Protein AF-0000000087533173 (afdb_homodimer)

Organism: NCBI:txid342944

Secondary structure (DSSP, 8-state):
-HHHHHHHHHHHHHHHHHHHHHHHHHHHHH-HHHHHHHHHHHHHHHHHHHHHHH--S-GGGGGGS-HHHHTTHHHHHHHHHHHHHHHHHH-HHHHHHHHHHHHHHHHHHHHHHTGGG-------HHHHHHHHHHHHHHHHHHHHHHHHHHHHT-/-HHHHHHHHHHHHHHHHHHHHHHHHHHHHH-HHHHHHHHHHHHHHHHHHHHHHH--S-GGGGGGS-HHHHTTHHHHHHHHHHHHHHHHHH-HHHHHHHHHHHHHHHHHHHHHHTGGGPPP----HHHHHHHHHHHHHHHHHHHHHHHHHHHHT-

Sequence (308 aa):
MLTAAIFIPLMAGIGLSLQSAVNGTLGSKIGTIESAFLTFFTGAVILTIVIPFFGGGTILDVFQVPVWQLICAVFGFLYLSLMVFSVPRIGVTVAVVNVIVGQLAASMAVDHFGWFHTPVEPFDLQRFFGVLLLLGALYFLFKKDKKQTAAEAVMLTAAIFIPLMAGIGLSLQSAVNGTLGSKIGTIESAFLTFFTGAVILTIVIPFFGGGTILDVFQVPVWQLICAVFGFLYLSLMVFSVPRIGVTVAVVNVIVGQLAASMAVDHFGWFHTPVEPFDLQRFFGVLLLLGALYFLFKKDKKQTAAEAV

Radius of gyration: 18.58 Å; Cα contacts (8 Å, |Δi|>4): 544; chains: 2; bounding box: 45×49×41 Å

pLDDT: mean 82.2, std 13.82, range [42.88, 96.19]

Structure (mmCIF, N/CA/C/O backbone):
data_AF-0000000087533173-model_v1
#
loop_
_entity.id
_entity.type
_entity.pdbx_description
1 polymer 'Transporter family-2 protein'
#
loop_
_atom_site.group_PDB
_atom_site.id
_atom_site.type_symbol
_atom_site.label_atom_id
_atom_site.label_alt_id
_atom_site.label_comp_id
_atom_site.label_asym_id
_atom_site.label_entity_id
_atom_site.label_seq_id
_atom_site.pdbx_PDB_ins_code
_atom_site.Cartn_x
_atom_site.Cartn_y
_atom_site.Cartn_z
_atom_site.occupancy
_atom_site.B_iso_or_equiv
_atom_site.auth_seq_id
_atom_site.auth_comp_id
_atom_site.auth_asym_id
_atom_site.auth_atom_id
_atom_site.pdbx_PDB_model_num
ATOM 1 N N . MET A 1 1 ? 6.484 13.961 19.016 1 55.97 1 MET A N 1
ATOM 2 C CA . MET A 1 1 ? 5.434 13.797 18.016 1 55.97 1 MET A CA 1
ATOM 3 C C . MET A 1 1 ? 6.023 13.562 16.641 1 55.97 1 MET A C 1
ATOM 5 O O . MET A 1 1 ? 5.609 12.641 15.93 1 55.97 1 MET A O 1
ATOM 9 N N . LEU A 1 2 ? 7.168 14.227 16.375 1 62.94 2 LEU A N 1
ATOM 10 C CA . LEU A 1 2 ? 7.82 14.117 15.078 1 62.94 2 LEU A CA 1
ATOM 11 C C . LEU A 1 2 ? 8.57 12.797 14.945 1 62.94 2 LEU A C 1
ATOM 13 O O . LEU A 1 2 ? 8.531 12.156 13.891 1 62.94 2 LEU A O 1
ATOM 17 N N . THR A 1 3 ? 9.07 12.398 16.141 1 67.94 3 THR A N 1
ATOM 18 C CA . THR A 1 3 ? 9.812 11.141 16.109 1 67.94 3 THR A CA 1
ATOM 19 C C . THR A 1 3 ? 8.891 9.977 15.758 1 67.94 3 THR A C 1
ATOM 21 O O . THR A 1 3 ? 9.25 9.109 14.961 1 67.94 3 THR A O 1
ATOM 24 N N . ALA A 1 4 ? 7.766 10 16.266 1 76.19 4 ALA A N 1
ATOM 25 C CA . ALA A 1 4 ? 6.801 8.938 15.984 1 76.19 4 ALA A CA 1
ATOM 26 C C . ALA A 1 4 ? 6.383 8.953 14.516 1 76.19 4 ALA A C 1
ATOM 28 O O . ALA A 1 4 ? 6.266 7.902 13.883 1 76.19 4 ALA A O 1
ATOM 29 N N . ALA A 1 5 ? 6.312 10.156 14.016 1 78.31 5 ALA A N 1
ATOM 30 C CA . ALA A 1 5 ? 5.891 10.305 12.625 1 78.31 5 ALA A CA 1
ATOM 31 C C . ALA A 1 5 ? 6.926 9.711 11.672 1 78.31 5 ALA A C 1
ATOM 33 O O . ALA A 1 5 ? 6.582 9.25 10.586 1 78.31 5 ALA A O 1
ATOM 34 N N . ILE A 1 6 ? 8.117 9.586 12.211 1 72.81 6 ILE A N 1
ATOM 35 C CA . ILE A 1 6 ? 9.211 9.102 11.367 1 72.81 6 ILE A CA 1
ATOM 36 C C . ILE A 1 6 ? 9.273 7.582 11.43 1 72.81 6 ILE A C 1
ATOM 38 O O . ILE A 1 6 ? 9.492 6.926 10.406 1 72.81 6 ILE A O 1
ATOM 42 N N . PHE A 1 7 ? 8.914 7.02 12.523 1 81.5 7 PHE A N 1
ATOM 43 C CA . PHE A 1 7 ? 9.156 5.59 12.672 1 81.5 7 PHE A CA 1
ATOM 44 C C . PHE A 1 7 ? 7.883 4.797 12.422 1 81.5 7 PHE A C 1
ATOM 46 O O . PHE A 1 7 ? 7.938 3.611 12.086 1 81.5 7 PHE A O 1
ATOM 53 N N . ILE A 1 8 ? 6.844 5.461 12.453 1 89.12 8 ILE A N 1
ATOM 54 C CA . ILE A 1 8 ? 5.551 4.801 12.336 1 89.12 8 ILE A CA 1
ATOM 55 C C . ILE A 1 8 ? 5.398 4.215 10.93 1 89.12 8 ILE A C 1
ATOM 57 O O . ILE A 1 8 ? 4.934 3.082 10.773 1 89.12 8 ILE A O 1
ATOM 61 N N . PRO A 1 9 ? 5.926 4.938 9.914 1 90.69 9 PRO A N 1
ATOM 62 C CA . PRO A 1 9 ? 5.75 4.398 8.562 1 90.69 9 PRO A CA 1
ATOM 63 C C . PRO A 1 9 ? 6.551 3.121 8.328 1 90.69 9 PRO A C 1
ATOM 65 O O . PRO A 1 9 ? 6.219 2.334 7.434 1 90.69 9 PRO A O 1
ATOM 68 N N . LEU A 1 10 ? 7.543 2.889 9.18 1 88.25 10 LEU A N 1
ATOM 69 C CA . LEU A 1 10 ? 8.266 1.623 9.102 1 88.25 10 LEU A CA 1
ATOM 70 C C . LEU A 1 10 ? 7.328 0.447 9.352 1 88.25 10 LEU A C 1
ATOM 72 O O . LEU A 1 10 ? 7.375 -0.556 8.641 1 88.25 10 LEU A O 1
ATOM 76 N N . MET A 1 11 ? 6.508 0.614 10.297 1 93.44 11 MET A N 1
ATOM 77 C CA . MET A 1 11 ? 5.527 -0.417 10.625 1 93.44 11 MET A CA 1
ATOM 78 C C . MET A 1 11 ? 4.488 -0.556 9.523 1 93.44 11 MET A C 1
ATOM 80 O O . MET A 1 11 ? 4.035 -1.663 9.227 1 93.44 11 MET A O 1
ATOM 84 N N . ALA A 1 12 ? 4.176 0.565 8.945 1 94.56 12 ALA A N 1
ATOM 85 C CA . ALA A 1 12 ? 3.248 0.542 7.816 1 94.56 12 ALA A CA 1
ATOM 86 C C . ALA A 1 12 ? 3.807 -0.285 6.664 1 94.56 12 ALA A C 1
ATOM 88 O O . ALA A 1 12 ? 3.078 -1.059 6.035 1 94.56 12 ALA A O 1
ATOM 89 N N . GLY A 1 13 ? 5.074 -0.123 6.422 1 94 13 GLY A N 1
ATOM 90 C CA . GLY A 1 13 ? 5.73 -0.879 5.371 1 94 13 GLY A CA 1
ATOM 91 C C . GLY A 1 13 ? 5.738 -2.375 5.625 1 94 13 GLY A C 1
ATOM 92 O O . GLY A 1 13 ? 5.496 -3.166 4.711 1 94 13 GLY A O 1
ATOM 93 N N . ILE A 1 14 ? 5.992 -2.711 6.836 1 93.88 14 ILE A N 1
ATOM 94 C CA . ILE A 1 14 ? 5.953 -4.117 7.215 1 93.88 14 ILE A CA 1
ATOM 95 C C . ILE A 1 14 ? 4.562 -4.688 6.945 1 93.88 14 ILE A C 1
ATOM 97 O O . ILE A 1 14 ? 4.43 -5.73 6.305 1 93.88 14 ILE A O 1
ATOM 101 N N . GLY A 1 15 ? 3.592 -4.008 7.434 1 95.19 15 GLY A N 1
ATOM 102 C CA . GLY A 1 15 ? 2.223 -4.445 7.211 1 95.19 15 GLY A CA 1
ATOM 103 C C . GLY A 1 15 ? 1.865 -4.559 5.742 1 95.19 15 GLY A C 1
ATOM 104 O O . GLY A 1 15 ? 1.211 -5.52 5.332 1 95.19 15 GLY A O 1
ATOM 105 N N . LEU A 1 16 ? 2.295 -3.588 4.965 1 94.38 16 LEU A N 1
ATOM 106 C CA . LEU A 1 16 ? 1.999 -3.561 3.535 1 94.38 16 LEU A CA 1
ATOM 107 C C . LEU A 1 16 ? 2.609 -4.77 2.832 1 94.38 16 LEU A C 1
ATOM 109 O O . LEU A 1 16 ? 1.966 -5.383 1.979 1 94.38 16 LEU A O 1
ATOM 113 N N . SER A 1 17 ? 3.777 -5.066 3.143 1 93.69 17 SER A N 1
ATOM 114 C CA . SER A 1 17 ? 4.457 -6.211 2.543 1 93.69 17 SER A CA 1
ATOM 115 C C . SER A 1 17 ? 3.777 -7.52 2.922 1 93.69 17 SER A C 1
ATOM 117 O O . SER A 1 17 ? 3.576 -8.391 2.072 1 93.69 17 SER A O 1
ATOM 119 N N . LEU A 1 18 ? 3.449 -7.676 4.184 1 94.31 18 LEU A N 1
ATOM 120 C CA . LEU A 1 18 ? 2.754 -8.875 4.645 1 94.31 18 LEU A CA 1
ATOM 121 C C . LEU A 1 18 ? 1.393 -9 3.969 1 94.31 18 LEU A C 1
ATOM 123 O O . LEU A 1 18 ? 1.014 -10.094 3.529 1 94.31 18 LEU A O 1
ATOM 127 N N . GLN A 1 19 ? 0.708 -7.918 3.887 1 93.81 19 GLN A N 1
ATOM 128 C CA . GLN A 1 19 ? -0.586 -7.922 3.215 1 93.81 19 GLN A CA 1
ATOM 129 C C . GLN A 1 19 ? -0.441 -8.305 1.744 1 93.81 19 GLN A C 1
ATOM 131 O O . GLN A 1 19 ? -1.271 -9.039 1.205 1 93.81 19 GLN A O 1
ATOM 136 N N . SER A 1 20 ? 0.576 -7.805 1.088 1 92.38 20 SER A N 1
ATOM 137 C CA . SER A 1 20 ? 0.789 -8.094 -0.327 1 92.38 20 SER A CA 1
ATOM 138 C C . SER A 1 20 ? 1.077 -9.57 -0.554 1 92.38 20 SER A C 1
ATOM 140 O O . SER A 1 20 ? 0.606 -10.156 -1.53 1 92.38 20 SER A O 1
ATOM 142 N N . ALA A 1 21 ? 1.849 -10.102 0.341 1 92.75 21 ALA A N 1
ATOM 143 C CA . ALA A 1 21 ? 2.148 -11.531 0.251 1 92.75 21 ALA A CA 1
ATOM 144 C C . ALA A 1 21 ? 0.887 -12.367 0.436 1 92.75 21 ALA A C 1
ATOM 146 O O . ALA A 1 21 ? 0.622 -13.281 -0.348 1 92.75 21 ALA A O 1
ATOM 147 N N . VAL A 1 22 ? 0.114 -12.047 1.426 1 93.5 22 VAL A N 1
ATOM 148 C CA . VAL A 1 22 ? -1.102 -12.789 1.74 1 93.5 22 VAL A CA 1
ATOM 149 C C . VAL A 1 22 ? -2.107 -12.641 0.602 1 93.5 22 VAL A C 1
ATOM 151 O O . VAL A 1 22 ? -2.674 -13.633 0.132 1 93.5 22 VAL A O 1
ATOM 154 N N . ASN A 1 23 ? -2.289 -11.43 0.096 1 92.38 23 ASN A N 1
ATOM 155 C CA . ASN A 1 23 ? -3.227 -11.195 -0.997 1 92.38 23 ASN A CA 1
ATOM 156 C C . ASN A 1 23 ? -2.777 -11.883 -2.281 1 92.38 23 ASN A C 1
ATOM 158 O O . ASN A 1 23 ? -3.607 -12.328 -3.076 1 92.38 23 ASN A O 1
ATOM 162 N N . GLY A 1 24 ? -1.479 -11.906 -2.422 1 88.94 24 GLY A N 1
ATOM 163 C CA . GLY A 1 24 ? -0.968 -12.617 -3.582 1 88.94 24 GLY A CA 1
ATOM 164 C C . GLY A 1 24 ? -1.374 -14.078 -3.609 1 88.94 24 GLY A C 1
ATOM 165 O O . GLY A 1 24 ? -1.809 -14.594 -4.645 1 88.94 24 GLY A O 1
ATOM 166 N N . THR A 1 25 ? -1.278 -14.672 -2.492 1 87.5 25 THR A N 1
ATOM 167 C CA . THR A 1 25 ? -1.627 -16.078 -2.404 1 87.5 25 THR A CA 1
ATOM 168 C C . THR A 1 25 ? -3.143 -16.266 -2.402 1 87.5 25 THR A C 1
ATOM 170 O O . THR A 1 25 ? -3.66 -17.203 -3.008 1 87.5 25 THR A O 1
ATOM 173 N N . LEU A 1 26 ? -3.854 -15.43 -1.742 1 89.31 26 LEU A N 1
ATOM 174 C CA . LEU A 1 26 ? -5.312 -15.477 -1.73 1 89.31 26 LEU A CA 1
ATOM 175 C C . LEU A 1 26 ? -5.871 -15.328 -3.141 1 89.31 26 LEU A C 1
ATOM 177 O O . LEU A 1 26 ? -6.777 -16.062 -3.537 1 89.31 26 LEU A O 1
ATOM 181 N N . GLY A 1 27 ? -5.324 -14.359 -3.889 1 91.81 27 GLY A N 1
ATOM 182 C CA . GLY A 1 27 ? -5.773 -14.094 -5.246 1 91.81 27 GLY A CA 1
ATOM 183 C C . GLY A 1 27 ? -5.562 -15.273 -6.184 1 91.81 27 GLY A C 1
ATOM 184 O O . GLY A 1 27 ? -6.344 -15.484 -7.109 1 91.81 27 GLY A O 1
ATOM 185 N N . SER A 1 28 ? -4.504 -16.031 -5.918 1 87 28 SER A N 1
ATOM 186 C CA . SER A 1 28 ? -4.23 -17.188 -6.754 1 87 28 SER A CA 1
ATOM 187 C C . SER A 1 28 ? -5.27 -18.281 -6.535 1 87 28 SER A C 1
ATOM 189 O O . SER A 1 28 ? -5.469 -19.141 -7.398 1 87 28 SER A O 1
ATOM 191 N N . LYS A 1 29 ? -5.973 -18.203 -5.441 1 87.38 29 LYS A N 1
ATOM 192 C CA . LYS A 1 29 ? -6.945 -19.234 -5.105 1 87.38 29 LYS A CA 1
ATOM 193 C C . LYS A 1 29 ? -8.359 -18.812 -5.508 1 87.38 29 LYS A C 1
ATOM 195 O O . LYS A 1 29 ? -9.133 -19.625 -6.016 1 87.38 29 LYS A O 1
ATOM 200 N N . ILE A 1 30 ? -8.656 -17.547 -5.332 1 91.38 30 ILE A N 1
ATOM 201 C CA . ILE A 1 30 ? -10.062 -17.203 -5.465 1 91.38 30 ILE A CA 1
ATOM 202 C C . ILE A 1 30 ? -10.25 -16.219 -6.617 1 91.38 30 ILE A C 1
ATOM 204 O O . ILE A 1 30 ? -11.383 -15.906 -6.996 1 91.38 30 ILE A O 1
ATOM 208 N N . GLY A 1 31 ? -9.203 -15.719 -7.078 1 91.62 31 GLY A N 1
ATOM 209 C CA . GLY A 1 31 ? -9.258 -14.719 -8.125 1 91.62 31 GLY A CA 1
ATOM 210 C C . GLY A 1 31 ? -8.664 -13.383 -7.707 1 91.62 31 GLY A C 1
ATOM 211 O O . GLY A 1 31 ? -8.719 -13.016 -6.535 1 91.62 31 GLY A O 1
ATOM 212 N N . THR A 1 32 ? -8.164 -12.68 -8.711 1 91.56 32 THR A N 1
ATOM 213 C CA . THR A 1 32 ? -7.445 -11.43 -8.484 1 91.56 32 THR A CA 1
ATOM 214 C C . THR A 1 32 ? -8.398 -10.336 -8.016 1 91.56 32 THR A C 1
ATOM 216 O O . THR A 1 32 ? -8.211 -9.758 -6.938 1 91.56 32 THR A O 1
ATOM 219 N N . ILE A 1 33 ? -9.469 -10.094 -8.766 1 92.56 33 ILE A N 1
ATOM 220 C CA . ILE A 1 33 ? -10.398 -9.008 -8.461 1 92.56 33 ILE A CA 1
ATOM 221 C C . ILE A 1 33 ? -11.227 -9.375 -7.234 1 92.56 33 ILE A C 1
ATOM 223 O O . ILE A 1 33 ? -11.5 -8.523 -6.383 1 92.56 33 ILE A O 1
ATOM 227 N N . GLU A 1 34 ? -11.523 -10.641 -7.125 1 94 34 GLU A N 1
ATOM 228 C CA . GLU A 1 34 ? -12.297 -11.141 -5.992 1 94 34 GLU A CA 1
ATOM 229 C C . GLU A 1 34 ? -11.523 -10.992 -4.688 1 94 34 GLU A C 1
ATOM 231 O O . GLU A 1 34 ? -12.094 -10.609 -3.66 1 94 34 GLU A O 1
ATOM 236 N N . SER A 1 35 ? -10.258 -11.32 -4.777 1 93.06 35 SER A N 1
ATOM 237 C CA . SER A 1 35 ? -9.43 -11.172 -3.586 1 93.06 35 SER A CA 1
ATOM 238 C C . SER A 1 35 ? -9.32 -9.711 -3.164 1 93.06 35 SER A C 1
ATOM 240 O O . SER A 1 35 ? -9.375 -9.398 -1.972 1 93.06 35 SER A O 1
ATOM 242 N N . ALA A 1 36 ? -9.148 -8.82 -4.125 1 93.88 36 ALA A N 1
ATOM 243 C CA . ALA A 1 36 ? -9.125 -7.391 -3.832 1 93.88 36 ALA A CA 1
ATOM 244 C C . ALA A 1 36 ? -10.422 -6.941 -3.176 1 93.88 36 ALA A C 1
ATOM 246 O O . ALA A 1 36 ? -10.406 -6.211 -2.182 1 93.88 36 ALA A O 1
ATOM 247 N N . PHE A 1 37 ? -11.539 -7.418 -3.721 1 94.62 37 PHE A N 1
ATOM 248 C CA . PHE A 1 37 ? -12.844 -7.078 -3.166 1 94.62 37 PHE A CA 1
ATOM 249 C C . PHE A 1 37 ? -12.953 -7.527 -1.714 1 94.62 37 PHE A C 1
ATOM 251 O O . PHE A 1 37 ? -13.383 -6.758 -0.85 1 94.62 37 PHE A O 1
ATOM 258 N N . LEU A 1 38 ? -12.586 -8.727 -1.457 1 93.88 38 LEU A N 1
ATOM 259 C CA . LEU A 1 38 ? -12.711 -9.258 -0.105 1 93.88 38 LEU A CA 1
ATOM 260 C C . LEU A 1 38 ? -11.82 -8.484 0.863 1 93.88 38 LEU A C 1
ATOM 262 O O . LEU A 1 38 ? -12.203 -8.242 2.008 1 93.88 38 LEU A O 1
ATOM 266 N N . THR A 1 39 ? -10.672 -8.117 0.41 1 94.44 39 THR A N 1
ATOM 267 C CA . THR A 1 39 ? -9.766 -7.328 1.24 1 94.44 39 THR A CA 1
ATOM 268 C C . THR A 1 39 ? -10.391 -5.984 1.598 1 94.44 39 THR A C 1
ATOM 270 O O . THR A 1 39 ? -10.438 -5.605 2.77 1 94.44 39 THR A O 1
ATOM 273 N N . PHE A 1 40 ? -10.938 -5.277 0.607 1 96.19 40 PHE A N 1
ATOM 274 C CA . PHE A 1 40 ? -11.578 -3.99 0.856 1 96.19 40 PHE A CA 1
ATOM 275 C C . PHE A 1 40 ? -12.836 -4.164 1.704 1 96.19 40 PHE A C 1
ATOM 277 O O . PHE A 1 40 ? -13.086 -3.377 2.621 1 96.19 40 PHE A O 1
ATOM 284 N N . PHE A 1 41 ? -13.531 -5.184 1.433 1 95.81 41 PHE A N 1
ATOM 285 C CA . PHE A 1 41 ? -14.773 -5.43 2.146 1 95.81 41 PHE A CA 1
ATOM 286 C C . PHE A 1 41 ? -14.508 -5.758 3.609 1 95.81 41 PHE A C 1
ATOM 288 O O . PHE A 1 41 ? -15.109 -5.168 4.508 1 95.81 41 PHE A O 1
ATOM 295 N N . THR A 1 42 ? -13.664 -6.719 3.846 1 95.06 42 THR A N 1
ATOM 296 C CA . THR A 1 42 ? -13.359 -7.109 5.215 1 95.06 42 THR A CA 1
ATOM 297 C C . THR A 1 42 ? -12.711 -5.953 5.977 1 95.06 42 THR A C 1
ATOM 299 O O . THR A 1 42 ? -12.984 -5.754 7.164 1 95.06 42 THR A O 1
ATOM 302 N N . GLY A 1 43 ? -11.867 -5.188 5.238 1 95.38 43 GLY A N 1
ATOM 303 C CA . GLY A 1 43 ? -11.32 -3.988 5.855 1 95.38 43 GLY A CA 1
ATOM 304 C C . GLY A 1 43 ? -12.391 -3.008 6.301 1 95.38 43 GLY A C 1
ATOM 305 O O . GLY A 1 43 ? -12.336 -2.488 7.418 1 95.38 43 GLY A O 1
ATOM 306 N N . ALA A 1 44 ? -13.336 -2.805 5.492 1 96.12 44 ALA A N 1
ATOM 307 C CA . ALA A 1 44 ? -14.438 -1.904 5.824 1 96.12 44 ALA A CA 1
ATOM 308 C C . ALA A 1 44 ? -15.234 -2.428 7.016 1 96.12 44 ALA A C 1
ATOM 310 O O . ALA A 1 44 ? -15.609 -1.659 7.902 1 96.12 44 ALA A O 1
ATOM 311 N N . VAL A 1 45 ? -15.453 -3.656 7.027 1 95.81 45 VAL A N 1
ATOM 312 C CA . VAL A 1 45 ? -16.203 -4.27 8.117 1 95.81 45 VAL A CA 1
ATOM 313 C C . VAL A 1 45 ? -15.445 -4.113 9.43 1 95.81 45 VAL A C 1
ATOM 315 O O . VAL A 1 45 ? -16.016 -3.709 10.438 1 95.81 45 VAL A O 1
ATOM 318 N N . ILE A 1 46 ? -14.18 -4.438 9.438 1 94.56 46 ILE A N 1
ATOM 319 C CA . ILE A 1 46 ? -13.359 -4.328 10.633 1 94.56 46 ILE A CA 1
ATOM 320 C C . ILE A 1 46 ? -13.359 -2.883 11.133 1 94.56 46 ILE A C 1
ATOM 322 O O . ILE A 1 46 ? -13.516 -2.631 12.328 1 94.56 46 ILE A O 1
ATOM 326 N N . LEU A 1 47 ? -13.305 -1.99 10.195 1 95.38 47 LEU A N 1
ATOM 327 C CA . LEU A 1 47 ? -13.211 -0.584 10.57 1 95.38 47 LEU A CA 1
ATOM 328 C C . LEU A 1 47 ? -14.547 -0.07 11.094 1 95.38 47 LEU A C 1
ATOM 330 O O . LEU A 1 47 ? -14.586 0.863 11.898 1 95.38 47 LEU A O 1
ATOM 334 N N . THR A 1 48 ? -15.641 -0.615 10.562 1 94.69 48 THR A N 1
ATOM 335 C CA . THR A 1 48 ? -16.953 -0.272 11.117 1 94.69 48 THR A CA 1
ATOM 336 C C . THR A 1 48 ? -17 -0.559 12.617 1 94.69 48 THR A C 1
ATOM 338 O O . THR A 1 48 ? -17.609 0.186 13.375 1 94.69 48 THR A O 1
ATOM 341 N N . ILE A 1 49 ? -16.312 -1.593 12.977 1 94.31 49 ILE A N 1
ATOM 342 C CA . ILE A 1 49 ? -16.266 -1.988 14.375 1 94.31 49 ILE A CA 1
ATOM 343 C C . ILE A 1 49 ? -15.266 -1.121 15.125 1 94.31 49 ILE A C 1
ATOM 345 O O . ILE A 1 49 ? -15.469 -0.785 16.297 1 94.31 49 ILE A O 1
ATOM 349 N N . VAL A 1 50 ? -14.211 -0.685 14.539 1 93.25 50 VAL A N 1
ATOM 350 C CA . VAL A 1 50 ? -13.102 0.036 15.164 1 93.25 50 VAL A CA 1
ATOM 351 C C . VAL A 1 50 ? -13.484 1.502 15.359 1 93.25 50 VAL A C 1
ATOM 353 O O . VAL A 1 50 ? -13.102 2.123 16.359 1 93.25 50 VAL A O 1
ATOM 356 N N . ILE A 1 51 ? -14.32 2.088 14.5 1 92.62 51 ILE A N 1
ATOM 357 C CA . ILE A 1 51 ? -14.602 3.518 14.43 1 92.62 51 ILE A CA 1
ATOM 358 C C . ILE A 1 51 ? -15.25 3.977 15.734 1 92.62 51 ILE A C 1
ATOM 360 O O . ILE A 1 51 ? -14.82 4.965 16.328 1 92.62 51 ILE A O 1
ATOM 364 N N . PRO A 1 52 ? -16.328 3.283 16.25 1 92.12 52 PRO A N 1
ATOM 365 C CA . PRO A 1 52 ? -16.984 3.746 17.484 1 92.12 52 PRO A CA 1
ATOM 366 C C . PRO A 1 52 ? -16.016 3.77 18.672 1 92.12 52 PRO A C 1
ATOM 368 O O . PRO A 1 52 ? -16.234 4.531 19.625 1 92.12 52 PRO A O 1
ATOM 371 N N . PHE A 1 53 ? -14.953 3.004 18.688 1 93 53 PHE A N 1
ATOM 372 C CA . PHE A 1 53 ? -14.055 2.896 19.828 1 93 53 PHE A CA 1
ATOM 373 C C . PHE A 1 53 ? -12.844 3.805 19.656 1 93 53 PHE A C 1
ATOM 375 O O . PHE A 1 53 ? -12.297 4.32 20.641 1 93 53 PHE A O 1
ATOM 382 N N . PHE A 1 54 ? -12.367 4.012 18.438 1 89.81 54 PHE A N 1
ATOM 383 C CA . PHE A 1 54 ? -11.078 4.668 18.266 1 89.81 54 PHE A CA 1
ATOM 384 C C . PHE A 1 54 ? -11.195 5.824 17.281 1 89.81 54 PHE A C 1
ATOM 386 O O . PHE A 1 54 ? -10.211 6.523 17.016 1 89.81 54 PHE A O 1
ATOM 393 N N . GLY A 1 55 ? -12.352 5.945 16.75 1 88.81 55 GLY A N 1
ATOM 394 C CA . GLY A 1 55 ? -12.523 7.031 15.805 1 88.81 55 GLY A CA 1
ATOM 395 C C . GLY A 1 55 ? -12.484 8.398 16.453 1 88.81 55 GLY A C 1
ATOM 396 O O . GLY A 1 55 ? -12.898 8.57 17.594 1 88.81 55 GLY A O 1
ATOM 397 N N . GLY A 1 56 ? -11.828 9.352 15.812 1 88.5 56 GLY A N 1
ATOM 398 C CA . GLY A 1 56 ? -11.727 10.703 16.328 1 88.5 56 GLY A CA 1
ATOM 399 C C . GLY A 1 56 ? -12.32 11.742 15.391 1 88.5 56 GLY A C 1
ATOM 400 O O . GLY A 1 56 ? -12.406 12.922 15.734 1 88.5 56 GLY A O 1
ATOM 401 N N . GLY A 1 57 ? -12.695 11.289 14.211 1 90.56 57 GLY A N 1
ATOM 402 C CA . GLY A 1 57 ? -13.273 12.203 13.25 1 90.56 57 GLY A CA 1
ATOM 403 C C . GLY A 1 57 ? -14.758 11.992 13.031 1 90.56 57 GLY A C 1
ATOM 404 O O . GLY A 1 57 ? -15.453 11.484 13.914 1 90.56 57 GLY A O 1
ATOM 405 N N . THR A 1 58 ? -15.266 12.648 12.031 1 88.12 58 THR A N 1
ATOM 406 C CA . THR A 1 58 ? -16.672 12.539 11.688 1 88.12 58 THR A CA 1
ATOM 407 C C . THR A 1 58 ? -16.844 12.086 10.234 1 88.12 58 THR A C 1
ATOM 409 O O . THR A 1 58 ? -16.484 12.812 9.305 1 88.12 58 THR A O 1
ATOM 412 N N . ILE A 1 59 ? -17.453 10.883 10.148 1 87.19 59 ILE A N 1
ATOM 413 C CA . ILE A 1 59 ? -17.688 10.32 8.82 1 87.19 59 ILE A CA 1
ATOM 414 C C . ILE A 1 59 ? -18.594 11.25 8.016 1 87.19 59 ILE A C 1
ATOM 416 O O . ILE A 1 59 ? -18.453 11.352 6.793 1 87.19 59 ILE A O 1
ATOM 420 N N . LEU A 1 60 ? -19.422 12.039 8.648 1 86.38 60 LEU A N 1
ATOM 421 C CA . LEU A 1 60 ? -20.375 12.93 7.996 1 86.38 60 LEU A CA 1
ATOM 422 C C . LEU A 1 60 ? -19.656 14.062 7.281 1 86.38 60 LEU A C 1
ATOM 424 O O . LEU A 1 60 ? -20.234 14.727 6.414 1 86.38 60 LEU A O 1
ATOM 428 N N . ASP A 1 61 ? -18.438 14.234 7.641 1 88.88 61 ASP A N 1
ATOM 429 C CA . ASP A 1 61 ? -17.656 15.266 6.973 1 88.88 61 ASP A CA 1
ATOM 430 C C . ASP A 1 61 ? -17.281 14.844 5.551 1 88.88 61 ASP A C 1
ATOM 432 O O . ASP A 1 61 ? -16.719 15.625 4.793 1 88.88 61 ASP A O 1
ATOM 436 N N . VAL A 1 62 ? -17.688 13.672 5.195 1 85.12 62 VAL A N 1
ATOM 437 C CA . VAL A 1 62 ? -17.469 13.156 3.846 1 85.12 62 VAL A CA 1
ATOM 438 C C . VAL A 1 62 ? -18.188 14.047 2.832 1 85.12 62 VAL A C 1
ATOM 440 O O . VAL A 1 62 ? -17.75 14.164 1.685 1 85.12 62 VAL A O 1
ATOM 443 N N . PHE A 1 63 ? -19.188 14.68 3.287 1 88.62 63 PHE A N 1
ATOM 444 C CA . PHE A 1 63 ? -19.969 15.531 2.387 1 88.62 63 PHE A CA 1
ATOM 445 C C . PHE A 1 63 ? -19.266 16.859 2.162 1 88.62 63 PHE A C 1
ATOM 447 O O . PHE A 1 63 ? -19.656 17.641 1.292 1 88.62 63 PHE A O 1
ATOM 454 N N . GLN A 1 64 ? -18.156 17.078 2.844 1 87.5 64 GLN A N 1
ATOM 455 C CA . GLN A 1 64 ? -17.422 18.328 2.727 1 87.5 64 GLN A CA 1
ATOM 456 C C . GLN A 1 64 ? -16.141 18.141 1.915 1 87.5 64 GLN A C 1
ATOM 458 O O . GLN A 1 64 ? -15.406 19.094 1.676 1 87.5 64 GLN A O 1
ATOM 463 N N . VAL A 1 65 ? -15.938 16.953 1.481 1 86.38 65 VAL A N 1
ATOM 464 C CA . VAL A 1 65 ? -14.711 16.688 0.743 1 86.38 65 VAL A CA 1
ATOM 465 C C . VAL A 1 65 ? -15.031 16.391 -0.719 1 86.38 65 VAL A C 1
ATOM 467 O O . VAL A 1 65 ? -16.109 15.859 -1.027 1 86.38 65 VAL A O 1
ATOM 470 N N . PRO A 1 66 ? -14.164 16.797 -1.644 1 89 66 PRO A N 1
ATOM 471 C CA . PRO A 1 66 ? -14.406 16.484 -3.057 1 89 66 PRO A CA 1
ATOM 472 C C . PRO A 1 66 ? -14.547 14.992 -3.326 1 89 66 PRO A C 1
ATOM 474 O O . PRO A 1 66 ? -13.805 14.188 -2.766 1 89 66 PRO A O 1
ATOM 477 N N . VAL A 1 67 ? -15.461 14.664 -4.195 1 87.44 67 VAL A N 1
ATOM 478 C CA . VAL A 1 67 ? -15.836 13.281 -4.48 1 87.44 67 VAL A CA 1
ATOM 479 C C . VAL A 1 67 ? -14.641 12.539 -5.074 1 87.44 67 VAL A C 1
ATOM 481 O O . VAL A 1 67 ? -14.492 11.328 -4.871 1 87.44 67 VAL A O 1
ATOM 484 N N . TRP A 1 68 ? -13.82 13.266 -5.734 1 89.12 68 TRP A N 1
ATOM 485 C CA . TRP A 1 68 ? -12.688 12.617 -6.391 1 89.12 68 TRP A CA 1
ATOM 486 C C . TRP A 1 68 ? -11.734 12.016 -5.359 1 89.12 68 TRP A C 1
ATOM 488 O O . TRP A 1 68 ? -11 11.078 -5.664 1 89.12 68 TRP A O 1
ATOM 498 N N . GLN A 1 69 ? -11.711 12.469 -4.152 1 90.25 69 GLN A N 1
ATOM 499 C CA . GLN A 1 69 ? -10.859 11.906 -3.111 1 90.25 69 GLN A CA 1
ATOM 500 C C . GLN A 1 69 ? -11.367 10.539 -2.66 1 90.25 69 GLN A C 1
ATOM 502 O O . GLN A 1 69 ? -10.578 9.688 -2.252 1 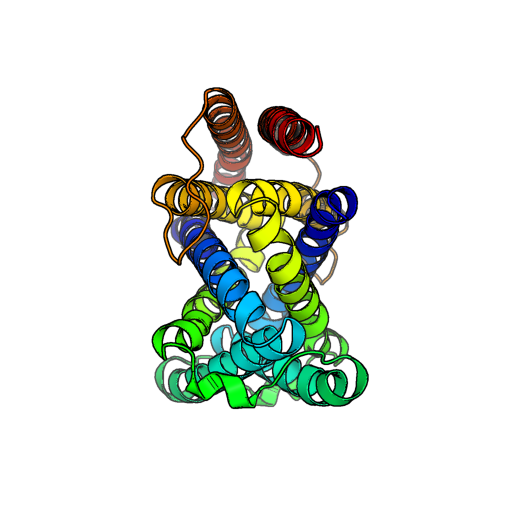90.25 69 GLN A O 1
ATOM 507 N N . LEU A 1 70 ? -12.664 10.398 -2.836 1 87.75 70 LEU A N 1
ATOM 508 C CA . LEU A 1 70 ? -13.258 9.133 -2.404 1 87.75 70 LEU A CA 1
ATOM 509 C C . LEU A 1 70 ? -13.023 8.039 -3.441 1 87.75 70 LEU A C 1
ATOM 511 O O . LEU A 1 70 ? -13.016 6.855 -3.105 1 87.75 70 LEU A O 1
ATOM 515 N N . ILE A 1 71 ? -12.773 8.43 -4.66 1 90.25 71 ILE A N 1
ATOM 516 C CA . ILE A 1 71 ? -12.586 7.438 -5.715 1 90.25 71 ILE A CA 1
ATOM 517 C C . ILE A 1 71 ? -11.117 7.039 -5.793 1 90.25 71 ILE A C 1
ATOM 519 O O . ILE A 1 71 ? -10.742 6.172 -6.59 1 90.25 71 ILE A O 1
ATOM 523 N N . CYS A 1 72 ? -10.336 7.66 -4.91 1 90.69 72 CYS A N 1
ATOM 524 C CA . CYS A 1 72 ? -8.906 7.355 -4.895 1 90.69 72 CYS A CA 1
ATOM 525 C C . CYS A 1 72 ? -8.664 5.902 -4.512 1 90.69 72 CYS A C 1
ATOM 527 O O . CYS A 1 72 ? -7.582 5.367 -4.75 1 90.69 72 CYS A O 1
ATOM 529 N N . ALA A 1 73 ? -9.703 5.277 -3.99 1 91.94 73 ALA A N 1
ATOM 530 C CA . ALA A 1 73 ? -9.641 3.861 -3.641 1 91.94 73 ALA A CA 1
ATOM 531 C C . ALA A 1 73 ? -9.336 3.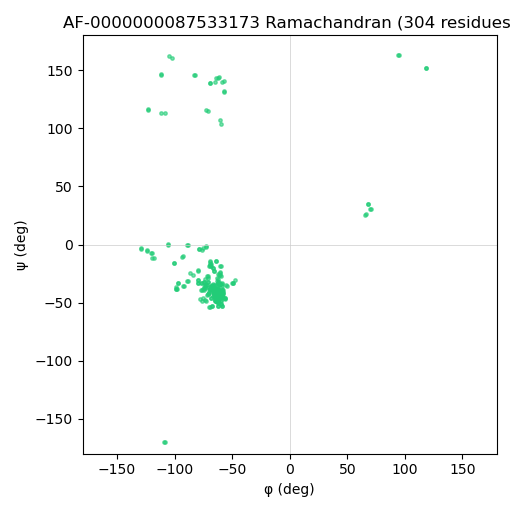008 -4.871 1 91.94 73 ALA A C 1
ATOM 533 O O . ALA A 1 73 ? -8.867 1.874 -4.746 1 91.94 73 ALA A O 1
ATOM 534 N N . VAL A 1 74 ? -9.547 3.541 -6.043 1 93.25 74 VAL A N 1
ATOM 535 C CA . VAL A 1 74 ? -9.25 2.836 -7.285 1 93.25 74 VAL A CA 1
ATOM 536 C C . VAL A 1 74 ? -7.75 2.543 -7.363 1 93.25 74 VAL A C 1
ATOM 538 O O . VAL A 1 74 ? -7.34 1.499 -7.875 1 93.25 74 VAL A O 1
ATOM 541 N N . PHE A 1 75 ? -6.957 3.404 -6.832 1 94.06 75 PHE A N 1
ATOM 542 C CA . PHE A 1 75 ? -5.512 3.193 -6.824 1 94.06 75 PHE A CA 1
ATOM 543 C C . PHE A 1 75 ? -5.145 2.02 -5.922 1 94.06 75 PHE A C 1
ATOM 545 O O . PHE A 1 75 ? -4.238 1.245 -6.242 1 94.06 75 PHE A O 1
ATOM 552 N N . GLY A 1 76 ? -5.91 1.898 -4.828 1 90.94 76 GLY A N 1
ATOM 553 C CA . GLY A 1 76 ? -5.707 0.75 -3.961 1 90.94 76 GLY A CA 1
ATOM 554 C C . GLY A 1 76 ? -6.059 -0.569 -4.621 1 90.94 76 GLY A C 1
ATOM 555 O O . GLY A 1 76 ? -5.328 -1.553 -4.484 1 90.94 76 GLY A O 1
ATOM 556 N N . PHE A 1 77 ? -7.113 -0.516 -5.312 1 91.88 77 PHE A N 1
ATOM 557 C CA . PHE A 1 77 ? -7.523 -1.701 -6.055 1 91.88 77 PHE A CA 1
ATOM 558 C C . PHE A 1 77 ? -6.473 -2.078 -7.098 1 91.88 77 PHE A C 1
ATOM 560 O O . PHE A 1 77 ? -6.137 -3.254 -7.246 1 91.88 77 PHE A O 1
ATOM 567 N N . LEU A 1 78 ? -6.035 -1.07 -7.832 1 91.31 78 LEU A N 1
ATOM 568 C CA . LEU A 1 78 ? -5.02 -1.332 -8.844 1 91.31 78 LEU A CA 1
ATOM 569 C C . LEU A 1 78 ? -3.754 -1.899 -8.211 1 91.31 78 LEU A C 1
ATOM 571 O O . LEU A 1 78 ? -3.186 -2.871 -8.719 1 91.31 78 LEU A O 1
ATOM 575 N N . TYR A 1 79 ? -3.352 -1.379 -7.125 1 93.69 79 TYR A N 1
ATOM 576 C CA . TYR A 1 79 ? -2.186 -1.882 -6.406 1 93.69 79 TYR A CA 1
ATOM 577 C C . TYR A 1 79 ? -2.373 -3.344 -6.02 1 93.69 79 TYR A C 1
ATOM 579 O O . TYR A 1 79 ? -1.539 -4.191 -6.348 1 93.69 79 TYR A O 1
ATOM 587 N N . LEU A 1 80 ? -3.5 -3.633 -5.355 1 92.69 80 LEU A N 1
ATOM 588 C CA . LEU A 1 80 ? -3.74 -4.988 -4.875 1 92.69 80 LEU A CA 1
ATOM 589 C C . LEU A 1 80 ? -3.799 -5.973 -6.035 1 92.69 80 LEU A C 1
ATOM 591 O O . LEU A 1 80 ? -3.182 -7.039 -5.98 1 92.69 80 LEU A O 1
ATOM 595 N N . SER A 1 81 ? -4.508 -5.586 -7.094 1 91.31 81 SER A N 1
ATOM 596 C CA . SER A 1 81 ? -4.672 -6.473 -8.242 1 91.31 81 SER A CA 1
ATOM 597 C C . SER A 1 81 ? -3.342 -6.727 -8.938 1 91.31 81 SER A C 1
ATOM 599 O O . SER A 1 81 ? -3.043 -7.859 -9.32 1 91.31 81 SER A O 1
ATOM 601 N N . LEU A 1 82 ? -2.562 -5.707 -9.031 1 92 82 LEU A N 1
ATOM 602 C CA . LEU A 1 82 ? -1.279 -5.836 -9.711 1 92 82 LEU A CA 1
ATOM 603 C C . LEU A 1 82 ? -0.307 -6.672 -8.883 1 92 82 LEU A C 1
ATOM 605 O O . LEU A 1 82 ? 0.464 -7.461 -9.438 1 92 82 LEU A O 1
ATOM 609 N N . MET A 1 83 ? -0.454 -6.559 -7.605 1 91.56 83 MET A N 1
ATOM 610 C CA . MET A 1 83 ? 0.41 -7.348 -6.73 1 91.56 83 MET A CA 1
ATOM 611 C C . MET A 1 83 ? -0.002 -8.812 -6.734 1 91.56 83 MET A C 1
ATOM 613 O O . MET A 1 83 ? 0.851 -9.703 -6.695 1 91.56 83 MET A O 1
ATOM 617 N N . VAL A 1 84 ? -1.279 -9.078 -6.793 1 89.44 84 VAL A N 1
ATOM 618 C CA . VAL A 1 84 ? -1.775 -10.445 -6.871 1 89.44 84 VAL A CA 1
ATOM 619 C C . VAL A 1 84 ? -1.243 -11.117 -8.133 1 89.44 84 VAL A C 1
ATOM 621 O O . VAL A 1 84 ? -0.952 -12.32 -8.133 1 89.44 84 VAL A O 1
ATOM 624 N N . PHE A 1 85 ? -1.116 -10.312 -9.109 1 87.25 85 PHE A N 1
ATOM 625 C CA . PHE A 1 85 ? -0.616 -10.828 -10.383 1 87.25 85 PHE A CA 1
ATOM 626 C C . PHE A 1 85 ? 0.886 -11.07 -10.312 1 87.25 85 PHE A C 1
ATOM 628 O O . PHE A 1 85 ? 1.377 -12.094 -10.805 1 87.25 85 PHE A O 1
ATOM 635 N N . SER A 1 86 ? 1.591 -10.297 -9.711 1 88.25 86 SER A N 1
ATOM 636 C CA . SER A 1 86 ? 3.047 -10.297 -9.82 1 88.25 86 SER A CA 1
ATOM 637 C C . SER A 1 86 ? 3.682 -11.164 -8.734 1 88.25 86 SER A C 1
ATOM 639 O O . SER A 1 86 ? 4.664 -11.867 -8.992 1 88.25 86 SER A O 1
ATOM 641 N N . VAL A 1 87 ? 3.172 -11.219 -7.555 1 87.38 87 VAL A N 1
ATOM 642 C CA . VAL A 1 87 ? 3.809 -11.828 -6.395 1 87.38 87 VAL A CA 1
ATOM 643 C C . VAL A 1 87 ? 3.977 -13.328 -6.629 1 87.38 87 VAL A C 1
ATOM 645 O O . VAL A 1 87 ? 5.066 -13.875 -6.434 1 87.38 87 VAL A O 1
ATOM 648 N N . PRO A 1 88 ? 2.951 -14.031 -7.137 1 84.81 88 PRO A N 1
ATOM 649 C CA . PRO A 1 88 ? 3.111 -15.469 -7.34 1 84.81 88 PRO A CA 1
ATOM 650 C C . PRO A 1 88 ? 4.086 -15.797 -8.469 1 84.81 88 PRO A C 1
ATOM 652 O O . PRO A 1 88 ? 4.551 -16.938 -8.578 1 84.81 88 PRO A O 1
ATOM 655 N N . ARG A 1 89 ? 4.402 -14.805 -9.281 1 82.12 89 ARG A N 1
ATOM 656 C CA . ARG A 1 89 ? 5.199 -15.07 -10.469 1 82.12 89 ARG A CA 1
ATOM 657 C C . ARG A 1 89 ? 6.668 -14.727 -10.234 1 82.12 89 ARG A C 1
ATOM 659 O O . ARG A 1 89 ? 7.559 -15.43 -10.703 1 82.12 89 ARG A O 1
ATOM 666 N N . ILE A 1 90 ? 6.875 -13.664 -9.516 1 80.62 90 ILE A N 1
ATOM 667 C CA . ILE A 1 90 ? 8.258 -13.203 -9.453 1 80.62 90 ILE A CA 1
ATOM 668 C C . ILE A 1 90 ? 8.703 -13.117 -7.992 1 80.62 90 ILE A C 1
ATOM 670 O O . ILE A 1 90 ? 9.867 -12.805 -7.707 1 80.62 90 ILE A O 1
ATOM 674 N N . GLY A 1 91 ? 7.84 -13.344 -7.023 1 81.69 91 GLY A N 1
ATOM 675 C CA . GLY A 1 91 ? 8.164 -13.242 -5.609 1 81.69 91 GLY A CA 1
ATOM 676 C C . GLY A 1 91 ? 7.828 -11.891 -5.012 1 81.69 91 GLY A C 1
ATOM 677 O O . GLY A 1 91 ? 7.633 -10.914 -5.742 1 81.69 91 GLY A O 1
ATOM 678 N N . VAL A 1 92 ? 7.773 -11.891 -3.693 1 87.56 92 VAL A N 1
ATOM 679 C CA . VAL A 1 92 ? 7.355 -10.695 -2.979 1 87.56 92 VAL A CA 1
ATOM 680 C C . VAL A 1 92 ? 8.445 -9.625 -3.068 1 87.56 92 VAL A C 1
ATOM 682 O O . VAL A 1 92 ? 8.164 -8.461 -3.35 1 87.56 92 VAL A O 1
ATOM 685 N N . THR A 1 93 ? 9.625 -10.008 -2.912 1 84.56 93 THR A N 1
ATOM 686 C CA . THR A 1 93 ? 10.734 -9.062 -2.865 1 84.56 93 THR A CA 1
ATOM 687 C C . THR A 1 93 ? 10.891 -8.344 -4.203 1 84.56 93 THR A C 1
ATOM 689 O O . THR A 1 93 ? 10.961 -7.113 -4.254 1 84.56 93 THR A O 1
ATOM 692 N N . VAL A 1 94 ? 10.883 -9.047 -5.258 1 80.06 94 VAL A N 1
ATOM 693 C CA . VAL A 1 94 ? 11.055 -8.453 -6.578 1 80.06 94 VAL A CA 1
ATOM 694 C C . VAL A 1 94 ? 9.867 -7.547 -6.898 1 80.06 94 VAL A C 1
ATOM 696 O O . VAL A 1 94 ? 10.047 -6.445 -7.422 1 80.06 94 VAL A O 1
ATOM 699 N N . ALA A 1 95 ? 8.711 -8.016 -6.605 1 86.19 95 ALA A N 1
ATOM 700 C CA . ALA A 1 95 ? 7.516 -7.199 -6.828 1 86.19 95 ALA A CA 1
ATOM 701 C C . ALA A 1 95 ? 7.59 -5.895 -6.039 1 86.19 95 ALA A C 1
ATOM 703 O O . ALA A 1 95 ? 7.328 -4.82 -6.582 1 86.19 95 ALA A O 1
ATOM 704 N N . VAL A 1 96 ? 7.996 -6.004 -4.805 1 87.44 96 VAL A N 1
ATOM 705 C CA . VAL A 1 96 ? 8.062 -4.852 -3.916 1 87.44 96 VAL A CA 1
ATOM 706 C C . VAL A 1 96 ? 9.133 -3.881 -4.41 1 87.44 96 VAL A C 1
ATOM 708 O O . VAL A 1 96 ? 8.93 -2.664 -4.398 1 87.44 96 VAL A O 1
ATOM 711 N N . VAL A 1 97 ? 10.156 -4.344 -4.855 1 81.69 97 VAL A N 1
ATOM 712 C CA . VAL A 1 97 ? 11.227 -3.488 -5.355 1 81.69 97 VAL A CA 1
ATOM 713 C C . VAL A 1 97 ? 10.734 -2.691 -6.559 1 81.69 97 VAL A C 1
ATOM 715 O O . VAL A 1 97 ? 11.031 -1.502 -6.691 1 81.69 97 VAL A O 1
ATOM 718 N N . ASN A 1 98 ? 10.023 -3.332 -7.441 1 83.31 98 ASN A N 1
ATOM 719 C CA . ASN A 1 98 ? 9.461 -2.627 -8.586 1 83.31 98 ASN A CA 1
ATOM 720 C C . ASN A 1 98 ? 8.406 -1.609 -8.156 1 83.31 98 ASN A C 1
ATOM 722 O O . ASN A 1 98 ? 8.312 -0.522 -8.727 1 83.31 98 ASN A O 1
ATOM 726 N N . VAL A 1 99 ? 7.645 -1.903 -7.199 1 89.31 99 VAL A N 1
ATOM 727 C CA . VAL A 1 99 ? 6.668 -0.972 -6.645 1 89.31 99 VAL A CA 1
ATOM 728 C C . VAL A 1 99 ? 7.387 0.259 -6.094 1 89.31 99 VAL A C 1
ATOM 730 O O . VAL A 1 99 ? 6.926 1.389 -6.281 1 89.31 99 VAL A O 1
ATOM 733 N N . ILE A 1 100 ? 8.477 0.061 -5.441 1 84.88 100 ILE A N 1
ATOM 734 C CA . ILE A 1 100 ? 9.234 1.118 -4.781 1 84.88 100 ILE A CA 1
ATOM 735 C C . ILE A 1 100 ? 9.648 2.172 -5.809 1 84.88 100 ILE A C 1
ATOM 737 O O . ILE A 1 100 ? 9.562 3.373 -5.543 1 84.88 100 ILE A O 1
ATOM 741 N N . VAL A 1 101 ? 10.008 1.785 -6.965 1 81.62 101 VAL A N 1
ATOM 742 C CA . VAL A 1 101 ? 10.438 2.711 -8.008 1 81.62 101 VAL A CA 1
ATOM 743 C C . VAL A 1 101 ? 9.289 3.646 -8.375 1 81.62 101 VAL A C 1
ATOM 745 O O . VAL A 1 101 ? 9.453 4.867 -8.398 1 81.62 101 VAL A O 1
ATOM 748 N N . GLY A 1 102 ? 8.227 3.039 -8.664 1 86.62 102 GLY A N 1
ATOM 749 C CA . GLY A 1 102 ? 7.059 3.842 -8.984 1 86.62 102 GLY A CA 1
ATOM 750 C C . GLY A 1 102 ? 6.594 4.715 -7.836 1 86.62 102 GLY A C 1
ATOM 751 O O . GLY A 1 102 ? 6.188 5.859 -8.047 1 86.62 102 GLY A O 1
ATOM 752 N N . GLN A 1 103 ? 6.707 4.121 -6.68 1 90.56 103 GLN A N 1
ATOM 753 C CA . GLN A 1 103 ? 6.281 4.828 -5.477 1 90.56 103 GLN A CA 1
ATOM 754 C C . GLN A 1 103 ? 7.152 6.055 -5.219 1 90.56 103 GLN A C 1
ATOM 756 O O . GLN A 1 103 ? 6.641 7.125 -4.879 1 90.56 103 GLN A O 1
ATOM 761 N N . LEU A 1 104 ? 8.398 5.895 -5.328 1 84.12 104 LEU A N 1
ATOM 762 C CA . LEU A 1 104 ? 9.328 6.996 -5.094 1 84.12 104 LEU A CA 1
ATOM 763 C C . LEU A 1 104 ? 9.141 8.094 -6.137 1 84.12 104 LEU A C 1
ATOM 765 O O . LEU A 1 104 ? 9.086 9.281 -5.793 1 84.12 104 LEU A O 1
ATOM 769 N N . ALA A 1 105 ? 9.094 7.711 -7.352 1 85.81 105 ALA A N 1
ATOM 770 C CA . ALA A 1 105 ? 8.898 8.688 -8.422 1 85.81 105 ALA A CA 1
ATOM 771 C C . ALA A 1 105 ? 7.629 9.5 -8.195 1 85.81 105 ALA A C 1
ATOM 773 O O . ALA A 1 105 ? 7.645 10.727 -8.281 1 85.81 105 ALA A O 1
ATOM 774 N N . ALA A 1 106 ? 6.637 8.844 -7.883 1 92.19 106 ALA A N 1
ATOM 775 C CA . ALA A 1 106 ? 5.348 9.508 -7.711 1 92.19 106 ALA A CA 1
ATOM 776 C C . ALA A 1 106 ? 5.34 10.375 -6.453 1 92.19 106 ALA A C 1
ATOM 778 O O . ALA A 1 106 ? 4.789 11.477 -6.457 1 92.19 106 ALA A O 1
ATOM 779 N N . SER A 1 107 ? 5.906 9.867 -5.395 1 89.88 107 SER A N 1
ATOM 780 C CA . SER A 1 107 ? 5.918 10.648 -4.164 1 89.88 107 SER A CA 1
ATOM 781 C C . SER A 1 107 ? 6.734 11.922 -4.324 1 89.88 107 SER A C 1
ATOM 783 O O . SER A 1 107 ? 6.348 12.977 -3.818 1 89.88 107 SER A O 1
ATOM 785 N N . MET A 1 108 ? 7.816 11.852 -5.004 1 86.38 108 MET A N 1
ATOM 786 C CA . MET A 1 108 ? 8.641 13.031 -5.25 1 86.38 108 MET A CA 1
ATOM 787 C C . MET A 1 108 ? 7.891 14.039 -6.113 1 86.38 108 MET A C 1
ATOM 789 O O . MET A 1 108 ? 7.996 15.25 -5.891 1 86.38 108 MET A O 1
ATOM 793 N N . ALA A 1 109 ? 7.262 13.516 -7.094 1 89.38 109 ALA A N 1
ATOM 794 C CA . ALA A 1 109 ? 6.461 14.398 -7.934 1 89.38 109 ALA A CA 1
ATOM 795 C C . ALA A 1 109 ? 5.375 15.094 -7.117 1 89.38 109 ALA A C 1
ATOM 797 O O . ALA A 1 109 ? 5.164 16.297 -7.254 1 89.38 109 ALA A O 1
ATOM 798 N N . VAL A 1 110 ? 4.727 14.383 -6.277 1 91.25 110 VAL A N 1
ATOM 799 C CA . VAL A 1 110 ? 3.66 14.922 -5.441 1 91.25 110 VAL A CA 1
ATOM 800 C C . VAL A 1 110 ? 4.215 16.016 -4.535 1 91.25 110 VAL A C 1
ATOM 802 O O . VAL A 1 110 ? 3.646 17.109 -4.445 1 91.25 110 VAL A O 1
ATOM 805 N N . ASP A 1 111 ? 5.328 15.766 -3.902 1 86.62 111 ASP A N 1
ATOM 806 C CA . ASP A 1 111 ? 5.918 16.734 -2.99 1 86.62 111 ASP A CA 1
ATOM 807 C C . ASP A 1 111 ? 6.461 17.938 -3.75 1 86.62 111 ASP A C 1
ATOM 809 O O . ASP A 1 111 ? 6.398 19.078 -3.262 1 86.62 111 ASP A O 1
ATOM 813 N N . HIS A 1 112 ? 7.039 17.656 -4.918 1 83.81 112 HIS A N 1
ATOM 814 C CA . HIS A 1 112 ? 7.645 18.719 -5.707 1 83.81 112 HIS A CA 1
ATOM 815 C C . HIS A 1 112 ? 6.59 19.703 -6.215 1 83.81 112 HIS A C 1
ATOM 817 O O . HIS A 1 112 ? 6.781 20.922 -6.148 1 83.81 112 HIS A O 1
ATOM 823 N N . PHE A 1 113 ? 5.512 19.203 -6.688 1 89.06 113 PHE A N 1
ATOM 824 C CA . PHE A 1 113 ? 4.48 20.031 -7.297 1 89.06 113 PHE A CA 1
ATOM 825 C C . PHE A 1 113 ? 3.43 20.422 -6.266 1 89.06 113 PHE A C 1
ATOM 827 O O . PHE A 1 113 ? 2.584 21.281 -6.531 1 89.06 113 PHE A O 1
ATOM 834 N N . GLY A 1 114 ? 3.463 19.828 -5.102 1 86.88 114 GLY A N 1
ATOM 835 C CA . GLY A 1 114 ? 2.484 20.109 -4.066 1 86.88 114 GLY A CA 1
ATOM 836 C C . GLY A 1 114 ? 1.09 19.625 -4.406 1 86.88 114 GLY A C 1
ATOM 837 O O . GLY A 1 114 ? 0.1 20.297 -4.117 1 86.88 114 GLY A O 1
ATOM 838 N N . TRP A 1 115 ? 1.123 18.469 -5.117 1 88.62 115 TRP A N 1
ATOM 839 C CA . TRP A 1 115 ? -0.167 17.891 -5.484 1 88.62 115 TRP A CA 1
ATOM 840 C C . TRP A 1 115 ? -0.972 17.531 -4.242 1 88.62 115 TRP A C 1
ATOM 842 O O . TRP A 1 115 ? -0.403 17.141 -3.219 1 88.62 115 TRP A O 1
ATOM 852 N N . PHE A 1 116 ? -2.371 17.672 -4.199 1 87.06 116 PHE A N 1
ATOM 853 C CA . PHE A 1 116 ? -3.338 17.281 -3.182 1 87.06 116 PHE A CA 1
ATOM 854 C C . PHE A 1 116 ? -3.121 18.078 -1.896 1 87.06 116 PHE A C 1
ATOM 856 O O . PHE A 1 116 ? -3.33 17.547 -0.799 1 87.06 116 PHE A O 1
ATOM 863 N N . HIS A 1 117 ? -2.533 19.266 -2.076 1 80.69 117 HIS A N 1
ATOM 864 C CA . HIS A 1 117 ? -2.352 20.203 -0.979 1 80.69 117 HIS A CA 1
ATOM 865 C C . HIS A 1 117 ? -1.305 19.703 0.01 1 80.69 117 HIS A C 1
ATOM 867 O O . HIS A 1 117 ? -1.453 19.875 1.221 1 80.69 117 HIS A O 1
ATOM 873 N N . THR A 1 118 ? -0.367 18.969 -0.533 1 78.31 118 THR A N 1
ATOM 874 C CA . THR A 1 118 ? 0.79 18.578 0.267 1 78.31 118 THR A CA 1
ATOM 875 C C . THR A 1 118 ? 1.828 19.703 0.293 1 78.31 118 THR A C 1
ATOM 877 O O . THR A 1 118 ? 1.928 20.484 -0.653 1 78.31 118 THR A O 1
ATOM 880 N N . PRO A 1 119 ? 2.467 19.828 1.351 1 75.38 119 PRO A N 1
ATOM 881 C CA . PRO A 1 119 ? 3.514 20.844 1.368 1 75.38 119 PRO A CA 1
ATOM 882 C C . PRO A 1 119 ? 4.566 20.641 0.281 1 75.38 119 PRO A C 1
ATOM 884 O O . PRO A 1 119 ? 4.973 19.5 0.023 1 75.38 119 PRO A O 1
ATOM 887 N N . VAL A 1 120 ? 4.859 21.719 -0.438 1 77.81 120 VAL A N 1
ATOM 888 C CA . VAL A 1 120 ? 5.863 21.672 -1.494 1 77.81 120 VAL A CA 1
ATOM 889 C C . VAL A 1 120 ? 7.258 21.547 -0.877 1 77.81 120 VAL A C 1
ATOM 891 O O . VAL A 1 120 ? 7.629 22.328 -0.005 1 77.81 120 VAL A O 1
ATOM 894 N N . GLU A 1 121 ? 7.852 20.5 -1.12 1 73.62 121 GLU A N 1
ATOM 895 C CA . GLU A 1 121 ? 9.234 20.281 -0.704 1 73.62 121 GLU A CA 1
ATOM 896 C C . GLU A 1 121 ? 10.18 20.297 -1.903 1 73.62 121 GLU A C 1
ATOM 898 O O . GLU A 1 121 ? 10.102 19.406 -2.762 1 73.62 121 GLU A O 1
ATOM 903 N N . PRO A 1 122 ? 11.023 21.328 -1.906 1 67.31 122 PRO A N 1
ATOM 904 C CA . PRO A 1 122 ? 11.93 21.406 -3.051 1 67.31 122 PRO A CA 1
ATOM 905 C C . PRO A 1 122 ? 12.914 20.234 -3.1 1 67.31 122 PRO A C 1
ATOM 907 O O . PRO A 1 122 ? 13.25 19.656 -2.061 1 67.31 122 PRO A O 1
ATOM 910 N N . PHE A 1 123 ? 13.094 19.797 -4.316 1 69.25 123 PHE A N 1
ATOM 911 C CA . PHE A 1 123 ? 14.07 18.75 -4.547 1 69.25 123 PHE A CA 1
ATOM 912 C C . PHE A 1 123 ? 15.461 19.188 -4.105 1 69.25 123 PHE A C 1
ATOM 914 O O . PHE A 1 123 ? 15.984 20.188 -4.602 1 69.25 123 PHE A O 1
ATOM 921 N N . ASP A 1 124 ? 15.914 18.688 -2.955 1 67.06 124 ASP A N 1
ATOM 922 C CA . ASP A 1 124 ? 17.234 19.062 -2.473 1 67.06 124 ASP A CA 1
ATOM 923 C C . ASP A 1 124 ? 18.25 17.953 -2.738 1 67.06 124 ASP A C 1
ATOM 925 O O . ASP A 1 124 ? 17.891 16.859 -3.184 1 67.06 124 ASP A O 1
ATOM 929 N N . LEU A 1 125 ? 19.5 18.344 -2.703 1 66.12 125 LEU A N 1
ATOM 930 C CA . LEU A 1 125 ? 20.609 17.438 -2.986 1 66.12 125 LEU A CA 1
ATOM 931 C C . LEU A 1 125 ? 20.484 16.156 -2.176 1 66.12 125 LEU A C 1
ATOM 933 O O . LEU A 1 125 ? 20.859 15.078 -2.654 1 66.12 125 LEU A O 1
ATOM 937 N N . GLN A 1 126 ? 20 16.312 -1.125 1 62.69 126 GLN A N 1
ATOM 938 C CA . GLN A 1 126 ? 19.859 15.148 -0.261 1 62.69 126 GLN A CA 1
ATOM 939 C C . GLN A 1 126 ? 18.828 14.18 -0.823 1 62.69 126 GLN A C 1
ATOM 941 O O . GLN A 1 126 ? 19.047 12.961 -0.817 1 62.69 126 GLN A O 1
ATOM 946 N N . ARG A 1 127 ? 17.719 14.805 -1.222 1 67.06 127 ARG A N 1
ATOM 947 C CA . ARG A 1 127 ? 16.719 13.977 -1.887 1 67.06 127 ARG A CA 1
ATOM 948 C C . ARG A 1 127 ? 17.297 13.344 -3.154 1 67.06 127 ARG A C 1
ATOM 950 O O . ARG A 1 127 ? 16.984 12.195 -3.471 1 67.06 127 ARG A O 1
ATOM 957 N N . PHE A 1 128 ? 18.109 14.047 -3.73 1 70.88 128 PHE A N 1
ATOM 958 C CA . PHE A 1 128 ? 18.75 13.555 -4.945 1 70.88 128 PHE A CA 1
ATOM 959 C C . PHE A 1 128 ? 19.578 12.312 -4.656 1 70.88 128 PHE A C 1
ATOM 961 O O . PHE A 1 128 ? 19.438 11.297 -5.344 1 70.88 128 PHE A O 1
ATOM 968 N N . PHE A 1 129 ? 20.375 12.406 -3.697 1 70.94 129 PHE A N 1
ATOM 969 C CA . PHE A 1 129 ? 21.234 11.281 -3.373 1 70.94 129 PHE A CA 1
ATOM 970 C C . PHE A 1 129 ? 20.422 10.102 -2.854 1 70.94 129 PHE A C 1
ATOM 972 O O . PHE A 1 129 ? 20.75 8.945 -3.133 1 70.94 129 PHE A O 1
ATOM 979 N N . GLY A 1 130 ? 19.406 10.492 -2.092 1 65.19 130 GLY A N 1
ATOM 980 C CA . GLY A 1 130 ? 18.531 9.438 -1.621 1 65.19 130 GLY A CA 1
ATOM 981 C C . GLY A 1 130 ? 17.891 8.648 -2.748 1 65.19 130 GLY A C 1
ATOM 982 O O . GLY A 1 130 ? 17.891 7.414 -2.73 1 65.19 130 GLY A O 1
ATOM 983 N N . VAL A 1 131 ? 17.469 9.359 -3.727 1 68 131 VAL A N 1
ATOM 984 C CA . VAL A 1 131 ? 16.859 8.734 -4.895 1 68 131 VAL A CA 1
ATOM 985 C C . VAL A 1 131 ? 17.891 7.91 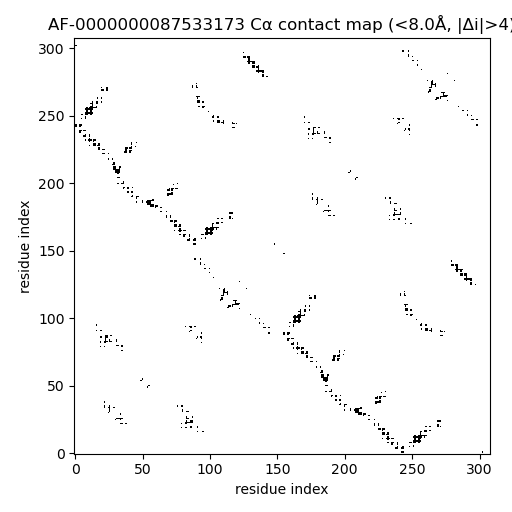-5.648 1 68 131 VAL A C 1
ATOM 987 O O . VAL A 1 131 ? 17.594 6.797 -6.102 1 68 131 VAL A O 1
ATOM 990 N N . LEU A 1 132 ? 19.031 8.414 -5.738 1 71.38 132 LEU A N 1
ATOM 991 C CA . LEU A 1 132 ? 20.109 7.734 -6.434 1 71.38 132 LEU A CA 1
ATOM 992 C C . LEU A 1 132 ? 20.438 6.406 -5.766 1 71.38 132 LEU A C 1
ATOM 994 O O . LEU A 1 132 ? 20.672 5.402 -6.445 1 71.38 132 LEU A O 1
ATOM 998 N N . LEU A 1 133 ? 20.562 6.453 -4.547 1 66.69 133 LEU A N 1
ATOM 999 C CA . LEU A 1 133 ? 20.859 5.242 -3.795 1 66.69 133 LEU A CA 1
ATOM 1000 C C . LEU A 1 133 ? 19.734 4.227 -3.918 1 66.69 133 LEU A C 1
ATOM 1002 O O . LEU A 1 133 ? 19.969 3.023 -4.027 1 66.69 133 LEU A O 1
ATOM 1006 N N . LEU A 1 134 ? 18.578 4.77 -3.861 1 63.66 134 LEU A N 1
ATOM 1007 C CA . LEU A 1 134 ? 17.453 3.873 -4.039 1 63.66 134 LEU A CA 1
ATOM 1008 C C . LEU A 1 134 ? 17.484 3.215 -5.414 1 63.66 134 LEU A C 1
ATOM 1010 O O . LEU A 1 134 ? 17.266 2.008 -5.535 1 63.66 134 LEU A O 1
ATOM 1014 N N . LEU A 1 135 ? 17.75 3.996 -6.41 1 66.88 135 LEU A N 1
ATOM 1015 C CA . LEU A 1 135 ? 17.875 3.479 -7.77 1 66.88 135 LEU A CA 1
ATOM 1016 C C . LEU A 1 135 ? 19 2.451 -7.867 1 66.88 135 LEU A C 1
ATOM 1018 O O . LEU A 1 135 ? 18.859 1.437 -8.555 1 66.88 135 LEU A O 1
ATOM 1022 N N . GLY A 1 136 ? 20.062 2.744 -7.234 1 68.06 136 GLY A N 1
ATOM 1023 C CA . GLY A 1 136 ? 21.141 1.771 -7.176 1 68.06 136 GLY A CA 1
ATOM 1024 C C . GLY A 1 136 ? 20.719 0.458 -6.539 1 68.06 136 GLY A C 1
ATOM 1025 O O . GLY A 1 136 ? 21.078 -0.616 -7.035 1 68.06 136 GLY A O 1
ATOM 1026 N N . ALA A 1 137 ? 20.031 0.535 -5.465 1 62.53 137 ALA A N 1
ATOM 1027 C CA . ALA A 1 137 ? 19.531 -0.651 -4.777 1 62.53 137 ALA A CA 1
ATOM 1028 C C . ALA A 1 137 ? 18.625 -1.465 -5.688 1 62.53 137 ALA A C 1
ATOM 1030 O O . ALA A 1 137 ? 18.75 -2.688 -5.781 1 62.53 137 ALA A O 1
ATOM 1031 N N . LEU A 1 138 ? 17.766 -0.777 -6.387 1 61.28 138 LEU A N 1
ATOM 1032 C CA . LEU A 1 138 ? 16.844 -1.427 -7.312 1 61.28 138 LEU A CA 1
ATOM 1033 C C . LEU A 1 138 ? 17.594 -2.127 -8.438 1 61.28 138 LEU A C 1
ATOM 1035 O O . LEU A 1 138 ? 17.219 -3.219 -8.859 1 61.28 138 LEU A O 1
ATOM 1039 N N . TYR A 1 139 ? 18.547 -1.498 -8.898 1 64.62 139 TYR A N 1
ATOM 1040 C CA . TYR A 1 139 ? 19.391 -2.051 -9.953 1 64.62 139 TYR A CA 1
ATOM 1041 C C . TYR A 1 139 ? 19.969 -3.395 -9.539 1 64.62 139 TYR A C 1
ATOM 1043 O O . TYR A 1 139 ? 19.938 -4.359 -10.305 1 64.62 139 TYR A O 1
ATOM 1051 N N . PHE A 1 140 ? 20.484 -3.504 -8.398 1 64.44 140 PHE A N 1
ATOM 1052 C CA . PHE A 1 140 ? 21.109 -4.742 -7.938 1 64.44 140 PHE A CA 1
ATOM 1053 C C . PHE A 1 140 ? 20.047 -5.805 -7.668 1 64.44 140 PHE A C 1
ATOM 1055 O O . PHE A 1 140 ? 20.312 -7 -7.828 1 64.44 140 PHE A O 1
ATOM 1062 N N . LEU A 1 141 ? 19 -5.285 -7.219 1 60.72 141 LEU A N 1
ATOM 1063 C CA . LEU A 1 141 ? 17.922 -6.23 -6.934 1 60.72 141 LEU A CA 1
ATOM 1064 C C . LEU A 1 141 ? 17.344 -6.801 -8.227 1 60.72 141 LEU A C 1
ATOM 1066 O O . LEU A 1 141 ? 16.969 -7.977 -8.281 1 60.72 141 LEU A O 1
ATOM 1070 N N . PHE A 1 142 ? 17.203 -6.023 -9.273 1 59.03 142 PHE A N 1
ATOM 1071 C CA . PHE A 1 142 ? 16.656 -6.438 -10.555 1 59.03 142 PHE A CA 1
ATOM 1072 C C . PHE A 1 142 ? 17.641 -7.316 -11.305 1 59.03 142 PHE A C 1
ATOM 1074 O O . PHE A 1 142 ? 17.25 -8.203 -12.07 1 59.03 142 PHE A O 1
ATOM 1081 N N . LYS A 1 143 ? 18.797 -6.891 -11.375 1 55.84 143 LYS A N 1
ATOM 1082 C CA . LYS A 1 143 ? 19.766 -7.66 -12.148 1 55.84 143 LYS A CA 1
ATOM 1083 C C . LYS A 1 143 ? 19.703 -9.141 -11.797 1 55.84 143 LYS A C 1
ATOM 1085 O O . LYS A 1 143 ? 19.891 -10 -12.664 1 55.84 143 LYS A O 1
ATOM 1090 N N . LYS A 1 144 ? 19.375 -9.406 -10.648 1 52.19 144 LYS A N 1
ATOM 1091 C CA . LYS A 1 144 ? 19.328 -10.828 -10.305 1 52.19 144 LYS A CA 1
ATOM 1092 C C . LYS A 1 144 ? 18.094 -11.492 -10.898 1 52.19 144 LYS A C 1
ATOM 1094 O O . LYS A 1 144 ? 18.141 -12.648 -11.328 1 52.19 144 LYS A O 1
ATOM 1099 N N . ASP A 1 145 ? 16.984 -10.82 -10.734 1 51.72 145 ASP A N 1
ATOM 1100 C CA . ASP A 1 145 ? 15.75 -11.508 -11.102 1 51.72 145 ASP A CA 1
ATOM 1101 C C . ASP A 1 145 ? 15.734 -11.852 -12.594 1 51.72 145 ASP A C 1
ATOM 1103 O O . ASP A 1 145 ? 15.156 -12.867 -12.992 1 51.72 145 ASP A O 1
ATOM 1107 N N . LYS A 1 146 ? 16.297 -11.047 -13.43 1 49.59 146 LYS A N 1
ATOM 1108 C CA . LYS A 1 146 ? 16.453 -11.43 -14.828 1 49.59 146 LYS A CA 1
ATOM 1109 C C . LYS A 1 146 ? 17.266 -12.719 -14.961 1 49.59 146 LYS A C 1
ATOM 1111 O O . LYS A 1 146 ? 16.969 -13.555 -15.82 1 49.59 146 LYS A O 1
ATOM 1116 N N . LYS A 1 147 ? 18.141 -12.812 -14.133 1 46.91 147 LYS A N 1
ATOM 1117 C CA . LYS A 1 147 ? 18.953 -14.008 -14.312 1 46.91 147 LYS A CA 1
ATOM 1118 C C . LYS A 1 147 ? 18.156 -15.266 -13.969 1 46.91 147 LYS A C 1
ATOM 1120 O O . LYS A 1 147 ? 18.281 -16.297 -14.641 1 46.91 147 LYS A O 1
ATOM 1125 N N . GLN A 1 148 ? 17.406 -15.047 -13.023 1 47.53 148 GLN A N 1
ATOM 1126 C CA . GLN A 1 148 ? 16.688 -16.266 -12.617 1 47.53 148 GLN A CA 1
ATOM 1127 C C . GLN A 1 148 ? 15.539 -16.562 -13.57 1 47.53 148 GLN A C 1
ATOM 1129 O O . GLN A 1 148 ? 15.297 -17.734 -13.906 1 47.53 148 GLN A O 1
ATOM 1134 N N . THR A 1 149 ? 14.789 -15.555 -13.867 1 46.47 149 THR A N 1
ATOM 1135 C CA . THR A 1 149 ? 13.688 -15.805 -14.797 1 46.47 149 THR A CA 1
ATOM 1136 C C . THR A 1 149 ? 14.211 -16.281 -16.141 1 46.47 149 THR A C 1
ATOM 1138 O O . THR A 1 149 ? 13.609 -17.172 -16.766 1 46.47 149 THR A O 1
ATOM 1141 N N . ALA A 1 150 ? 15.258 -15.727 -16.594 1 46.12 150 ALA A N 1
ATOM 1142 C CA . ALA A 1 150 ? 15.898 -16.188 -17.828 1 46.12 150 ALA A CA 1
ATOM 1143 C C . ALA A 1 150 ? 16.359 -17.625 -17.703 1 46.12 150 ALA A C 1
ATOM 1145 O O . ALA A 1 150 ? 16.266 -18.406 -18.656 1 46.12 150 ALA A O 1
ATOM 1146 N N . ALA A 1 151 ? 16.781 -18.047 -16.578 1 46.56 151 ALA A N 1
ATOM 1147 C CA . ALA A 1 151 ? 17.266 -19.422 -16.406 1 46.56 151 ALA A CA 1
ATOM 1148 C C . ALA A 1 151 ? 16.109 -20.422 -16.469 1 46.56 151 ALA A C 1
ATOM 1150 O O . ALA A 1 151 ? 16.266 -21.531 -16.969 1 46.56 151 ALA A O 1
ATOM 1151 N N . GLU A 1 152 ? 14.953 -19.984 -16.078 1 47.38 152 GLU A N 1
ATOM 1152 C CA . GLU A 1 152 ? 13.852 -20.938 -16.094 1 47.38 152 GLU A CA 1
ATOM 1153 C C . GLU A 1 152 ? 13.188 -20.984 -17.469 1 47.38 152 GLU A C 1
ATOM 1155 O O . GLU A 1 152 ? 12.547 -21.969 -17.828 1 47.38 152 GLU A O 1
ATOM 1160 N N . ALA A 1 153 ? 13.234 -20.031 -18.266 1 47.25 153 ALA A N 1
ATOM 1161 C CA . ALA A 1 153 ? 12.68 -20 -19.625 1 47.25 153 ALA A CA 1
ATOM 1162 C C . ALA A 1 153 ? 13.555 -20.781 -20.594 1 47.25 153 ALA A C 1
ATOM 1164 O O . ALA A 1 153 ? 13.195 -20.969 -21.75 1 47.25 153 ALA A O 1
ATOM 1165 N N . VAL A 1 154 ? 14.711 -21.312 -20.203 1 42.88 154 VAL A N 1
ATOM 1166 C CA . VAL A 1 154 ? 15.484 -22.234 -21.031 1 42.88 154 VAL A CA 1
ATOM 1167 C C . VAL A 1 154 ? 15.211 -23.672 -20.594 1 42.88 154 VAL A C 1
ATOM 1169 O O . VAL A 1 154 ? 15.172 -23.969 -19.406 1 42.88 154 VAL A O 1
ATOM 1172 N N . MET B 1 1 ? 4.742 -12.773 -20.719 1 56.09 1 MET B N 1
ATOM 1173 C CA . MET B 1 1 ? 3.977 -12.859 -19.484 1 56.09 1 MET B CA 1
ATOM 1174 C C . MET B 1 1 ? 4.824 -12.414 -18.297 1 56.09 1 MET B C 1
ATOM 1176 O O . MET B 1 1 ? 4.383 -11.602 -17.469 1 56.09 1 MET B O 1
ATOM 1180 N N . LEU B 1 2 ? 6.121 -12.75 -18.344 1 63.22 2 LEU B N 1
ATOM 1181 C CA . LEU B 1 2 ? 7.039 -12.438 -17.266 1 63.22 2 LEU B CA 1
ATOM 1182 C C . LEU B 1 2 ? 7.426 -10.961 -17.281 1 63.22 2 LEU B C 1
ATOM 1184 O O . LEU B 1 2 ? 7.5 -10.312 -16.234 1 63.22 2 LEU B O 1
ATOM 1188 N N . THR B 1 3 ? 7.473 -10.469 -18.562 1 67.81 3 THR B N 1
ATOM 1189 C CA . THR B 1 3 ? 7.852 -9.07 -18.688 1 67.81 3 THR B CA 1
ATOM 1190 C C . THR B 1 3 ? 6.781 -8.164 -18.062 1 67.81 3 THR B C 1
ATOM 1192 O O . THR B 1 3 ? 7.102 -7.207 -17.359 1 67.81 3 THR B O 1
ATOM 1195 N N . ALA B 1 4 ? 5.605 -8.492 -18.266 1 76.44 4 ALA B N 1
ATOM 1196 C CA . ALA B 1 4 ? 4.508 -7.707 -17.703 1 76.44 4 ALA B CA 1
ATOM 1197 C C . ALA B 1 4 ? 4.504 -7.773 -16.188 1 76.44 4 ALA B C 1
ATOM 1199 O O . ALA B 1 4 ? 4.273 -6.766 -15.516 1 76.44 4 ALA B O 1
ATOM 1200 N N . ALA B 1 5 ? 4.883 -8.93 -15.727 1 78.44 5 ALA B N 1
ATOM 1201 C CA . ALA B 1 5 ? 4.887 -9.133 -14.281 1 78.44 5 ALA B CA 1
ATOM 1202 C C . ALA B 1 5 ? 5.945 -8.258 -13.609 1 78.44 5 ALA B C 1
ATOM 1204 O O . ALA B 1 5 ? 5.785 -7.859 -12.453 1 78.44 5 ALA B O 1
ATOM 1205 N N . ILE B 1 6 ? 6.887 -7.848 -14.422 1 72.25 6 ILE B N 1
ATOM 1206 C CA . ILE B 1 6 ? 7.996 -7.066 -13.883 1 72.25 6 ILE B CA 1
ATOM 1207 C C . ILE B 1 6 ? 7.641 -5.582 -13.906 1 72.25 6 ILE B C 1
ATOM 1209 O O . ILE B 1 6 ? 7.938 -4.852 -12.953 1 72.25 6 ILE B O 1
ATOM 1213 N N . PHE B 1 7 ? 6.867 -5.176 -14.852 1 81.31 7 PHE B N 1
ATOM 1214 C CA . PHE B 1 7 ? 6.68 -3.736 -15.008 1 81.31 7 PHE B CA 1
ATOM 1215 C C . PHE B 1 7 ? 5.352 -3.297 -14.398 1 81.31 7 PHE B C 1
ATOM 1217 O O . PHE B 1 7 ? 5.18 -2.129 -14.047 1 81.31 7 PHE B O 1
ATOM 1224 N N . ILE B 1 8 ? 4.559 -4.207 -14.18 1 89.06 8 ILE B N 1
ATOM 1225 C CA . ILE B 1 8 ? 3.213 -3.906 -13.703 1 89.06 8 ILE B CA 1
ATOM 1226 C C . ILE B 1 8 ? 3.285 -3.33 -12.289 1 89.06 8 ILE B C 1
ATOM 1228 O O . ILE B 1 8 ? 2.598 -2.355 -11.977 1 89.06 8 ILE B O 1
ATOM 1232 N N . PRO B 1 9 ? 4.238 -3.85 -11.477 1 90.5 9 PRO B N 1
ATOM 1233 C CA . PRO B 1 9 ? 4.281 -3.33 -10.109 1 90.5 9 PRO B CA 1
ATOM 1234 C C . PRO B 1 9 ? 4.754 -1.879 -10.039 1 90.5 9 PRO B C 1
ATOM 1236 O O . PRO B 1 9 ? 4.473 -1.176 -9.07 1 90.5 9 PRO B O 1
ATOM 1239 N N . LEU B 1 10 ? 5.391 -1.429 -11.125 1 87.75 10 LEU B N 1
ATOM 1240 C CA . LEU B 1 10 ? 5.754 -0.017 -11.195 1 87.75 10 LEU B CA 1
ATOM 1241 C C . LEU B 1 10 ? 4.512 0.865 -11.148 1 87.75 10 LEU B C 1
ATOM 1243 O O . LEU B 1 10 ? 4.484 1.87 -10.43 1 87.75 10 LEU B O 1
ATOM 1247 N N . MET B 1 11 ? 3.539 0.471 -11.844 1 93.31 11 MET B N 1
ATOM 1248 C CA . MET B 1 11 ? 2.273 1.198 -11.867 1 93.31 11 MET B CA 1
ATOM 1249 C C . MET B 1 11 ? 1.562 1.101 -10.523 1 93.31 11 MET B C 1
ATOM 1251 O O . MET B 1 11 ? 0.928 2.061 -10.086 1 93.31 11 MET B O 1
ATOM 1255 N N . ALA B 1 12 ? 1.718 -0.038 -9.922 1 94.44 12 ALA B N 1
ATOM 1256 C CA . ALA B 1 12 ? 1.146 -0.217 -8.594 1 94.44 12 ALA B CA 1
ATOM 1257 C C . ALA B 1 12 ? 1.754 0.767 -7.598 1 94.44 12 ALA B C 1
ATOM 1259 O O . ALA B 1 12 ? 1.041 1.349 -6.773 1 94.44 12 ALA B O 1
ATOM 1260 N N . GLY B 1 13 ? 3.033 0.949 -7.707 1 93.75 13 GLY B N 1
ATOM 1261 C CA . GLY B 1 13 ? 3.725 1.888 -6.836 1 93.75 13 GLY B CA 1
ATOM 1262 C C . GLY B 1 13 ? 3.275 3.322 -7.031 1 93.75 13 GLY B C 1
ATOM 1263 O O . GLY B 1 13 ? 3.082 4.055 -6.059 1 93.75 13 GLY B O 1
ATOM 1264 N N . ILE B 1 14 ? 3.104 3.67 -8.25 1 93.62 14 ILE B N 1
ATOM 1265 C CA . ILE B 1 14 ? 2.602 5.004 -8.562 1 93.62 14 ILE B CA 1
ATOM 1266 C C . ILE B 1 14 ? 1.229 5.203 -7.918 1 93.62 14 ILE B C 1
ATOM 1268 O O . ILE B 1 14 ? 0.998 6.195 -7.227 1 93.62 14 ILE B O 1
ATOM 1272 N N . GLY B 1 15 ? 0.38 4.273 -8.156 1 95.19 15 GLY B N 1
ATOM 1273 C CA . GLY B 1 15 ? -0.949 4.344 -7.566 1 95.19 15 GLY B CA 1
ATOM 1274 C C . GLY B 1 15 ? -0.93 4.418 -6.051 1 95.19 15 GLY B C 1
ATOM 1275 O O . GLY B 1 15 ? -1.682 5.188 -5.453 1 95.19 15 GLY B O 1
ATOM 1276 N N . LEU B 1 16 ? -0.068 3.625 -5.441 1 94.38 16 LEU B N 1
ATOM 1277 C CA . LEU B 1 16 ? 0.038 3.574 -3.986 1 94.38 16 LEU B CA 1
ATOM 1278 C C . LEU B 1 16 ? 0.468 4.926 -3.426 1 94.38 16 LEU B C 1
ATOM 1280 O O . LEU B 1 16 ? -0.075 5.387 -2.418 1 94.38 16 LEU B O 1
ATOM 1284 N N . SER B 1 17 ? 1.403 5.523 -4.016 1 93.56 17 SER B N 1
ATOM 1285 C CA . SER B 1 17 ? 1.889 6.828 -3.574 1 93.56 17 SER B CA 1
ATOM 1286 C C . SER B 1 17 ? 0.812 7.898 -3.727 1 93.56 17 SER B C 1
ATOM 1288 O O . SER B 1 17 ? 0.616 8.719 -2.828 1 93.56 17 SER B O 1
ATOM 1290 N N . LEU B 1 18 ? 0.129 7.906 -4.852 1 94.25 18 LEU B N 1
ATOM 1291 C CA . LEU B 1 18 ? -0.95 8.859 -5.078 1 94.25 18 LEU B CA 1
ATOM 1292 C C . LEU B 1 18 ? -2.076 8.656 -4.07 1 94.25 18 LEU B C 1
ATOM 1294 O O . LEU B 1 18 ? -2.604 9.625 -3.518 1 94.25 18 LEU B O 1
ATOM 1298 N N . GLN B 1 19 ? -2.4 7.43 -3.848 1 93.88 19 GLN B N 1
ATOM 1299 C CA . GLN B 1 19 ? -3.43 7.117 -2.859 1 93.88 19 GLN B CA 1
ATOM 1300 C C . GLN B 1 19 ? -3.014 7.586 -1.468 1 93.88 19 GLN B C 1
ATOM 1302 O O . GLN B 1 19 ? -3.838 8.102 -0.71 1 93.88 19 GLN B O 1
ATOM 1307 N N . SER B 1 20 ? -1.769 7.398 -1.108 1 92.38 20 SER B N 1
ATOM 1308 C CA . SER B 1 20 ? -1.279 7.785 0.211 1 92.38 20 SER B CA 1
ATOM 1309 C C . SER B 1 20 ? -1.342 9.297 0.403 1 92.38 20 SER B C 1
ATOM 1311 O O . SER B 1 20 ? -1.687 9.773 1.485 1 92.38 20 SER B O 1
ATOM 1313 N N . ALA B 1 21 ? -0.995 9.977 -0.642 1 92.75 21 ALA B N 1
ATOM 1314 C CA . ALA B 1 21 ? -1.065 11.43 -0.586 1 92.75 21 ALA B CA 1
ATOM 1315 C C . ALA B 1 21 ? -2.506 11.906 -0.412 1 92.75 21 ALA B C 1
ATOM 1317 O O . ALA B 1 21 ? -2.791 12.75 0.443 1 92.75 21 ALA B O 1
ATOM 1318 N N . VAL B 1 22 ? -3.396 11.352 -1.174 1 93.44 22 VAL B N 1
ATOM 1319 C CA . VAL B 1 22 ? -4.801 11.734 -1.142 1 93.44 22 VAL B CA 1
ATOM 1320 C C . VAL B 1 22 ? -5.406 11.375 0.213 1 93.44 22 VAL B C 1
ATOM 1322 O O . VAL B 1 22 ? -6.074 12.203 0.843 1 93.44 22 VAL B O 1
ATOM 1325 N N . ASN B 1 23 ? -5.125 10.188 0.71 1 92.44 23 ASN B N 1
ATOM 1326 C CA . ASN B 1 23 ? -5.652 9.758 2 1 92.44 23 ASN B CA 1
ATOM 1327 C C . ASN B 1 23 ? -5.078 10.586 3.145 1 92.44 23 ASN B C 1
ATOM 1329 O O . ASN B 1 23 ? -5.762 10.828 4.141 1 92.44 23 ASN B O 1
ATOM 1333 N N . GLY B 1 24 ? -3.852 10.945 2.941 1 88.94 24 GLY B N 1
ATOM 1334 C CA . GLY B 1 24 ? -3.26 11.812 3.947 1 88.94 24 GLY B CA 1
ATOM 1335 C C . GLY B 1 24 ? -4.008 13.117 4.125 1 88.94 24 GLY B C 1
ATOM 1336 O O . GLY B 1 24 ? -4.277 13.539 5.254 1 88.94 24 GLY B O 1
ATOM 1337 N N . THR B 1 25 ? -4.371 13.664 3.037 1 87.69 25 THR B N 1
ATOM 1338 C CA . THR B 1 25 ? -5.086 14.93 3.084 1 87.69 25 THR B CA 1
ATOM 1339 C C . THR B 1 25 ? -6.543 14.719 3.486 1 87.69 25 THR B C 1
ATOM 1341 O O . THR B 1 25 ? -7.113 15.516 4.234 1 87.69 25 THR B O 1
ATOM 1344 N N . LEU B 1 26 ? -7.16 13.695 3.018 1 89.38 26 LEU B N 1
ATOM 1345 C CA . LEU B 1 26 ? -8.531 13.359 3.391 1 89.38 26 LEU B CA 1
ATOM 1346 C C . LEU B 1 26 ? -8.641 13.125 4.895 1 89.38 26 LEU B C 1
ATOM 1348 O O . LEU B 1 26 ? -9.57 13.609 5.535 1 89.38 26 LEU B O 1
ATOM 1352 N N . GLY B 1 27 ? -7.672 12.375 5.438 1 91.94 27 GLY B N 1
ATOM 1353 C CA . GLY B 1 27 ? -7.668 12.055 6.859 1 91.94 27 GLY B CA 1
ATOM 1354 C C . GLY B 1 27 ? -7.539 13.281 7.742 1 91.94 27 GLY B C 1
ATOM 1355 O O . GLY B 1 27 ? -8.07 13.32 8.852 1 91.94 27 GLY B O 1
ATOM 1356 N N . SER B 1 28 ? -6.828 14.273 7.227 1 86.94 28 SER B N 1
ATOM 1357 C CA . SER B 1 28 ? -6.668 15.508 7.992 1 86.94 28 SER B CA 1
ATOM 1358 C C . SER B 1 28 ? -7.98 16.266 8.094 1 86.94 28 SER B C 1
ATOM 1360 O O . SER B 1 28 ? -8.172 17.078 9.008 1 86.94 28 SER B O 1
ATOM 1362 N N . LYS B 1 29 ? -8.898 15.953 7.227 1 87.5 29 LYS B N 1
ATOM 1363 C CA . LYS B 1 29 ? -10.164 16.688 7.188 1 87.5 29 LYS B CA 1
ATOM 1364 C C . LYS B 1 29 ? -11.258 15.922 7.934 1 87.5 29 LYS B C 1
ATOM 1366 O O . LYS B 1 29 ? -12.062 16.516 8.648 1 87.5 29 LYS B O 1
ATOM 1371 N N . ILE B 1 30 ? -11.227 14.609 7.816 1 91.56 30 ILE B N 1
ATOM 1372 C CA . ILE B 1 30 ? -12.414 13.914 8.305 1 91.56 30 ILE B CA 1
ATOM 1373 C C . ILE B 1 30 ? -12.016 12.961 9.43 1 91.56 30 ILE B C 1
ATOM 1375 O O . ILE B 1 30 ? -12.883 12.367 10.078 1 91.56 30 ILE B O 1
ATOM 1379 N N . GLY B 1 31 ? -10.797 12.773 9.578 1 91.81 31 GLY B N 1
ATOM 1380 C CA . GLY B 1 31 ? -10.297 11.836 10.57 1 91.81 31 GLY B CA 1
ATOM 1381 C C . GLY B 1 31 ? -9.508 10.688 9.961 1 91.81 31 GLY B C 1
ATOM 1382 O O . GLY B 1 31 ? -9.773 10.273 8.828 1 91.81 31 GLY B O 1
ATOM 1383 N N . THR B 1 32 ? -8.586 10.18 10.758 1 91.69 32 THR B N 1
ATOM 1384 C CA . THR B 1 32 ? -7.648 9.164 10.305 1 91.69 32 THR B CA 1
ATOM 1385 C C . THR B 1 32 ? -8.359 7.832 10.062 1 91.69 32 THR B C 1
ATOM 1387 O O . THR B 1 32 ? -8.328 7.297 8.953 1 91.69 32 THR B O 1
ATOM 1390 N N . ILE B 1 33 ? -9.086 7.348 11.062 1 92.62 33 ILE B N 1
ATOM 1391 C CA . ILE B 1 33 ? -9.734 6.043 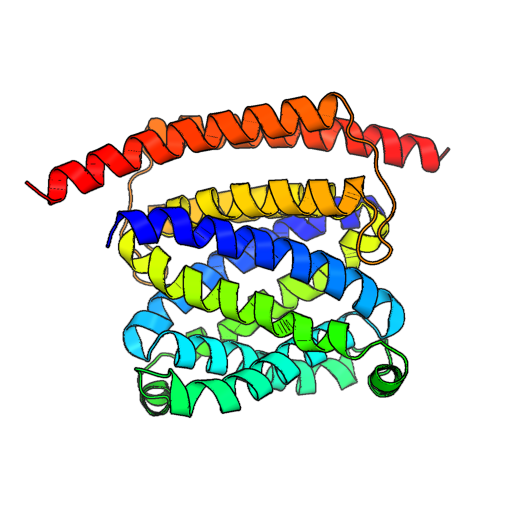10.969 1 92.62 33 ILE B CA 1
ATOM 1392 C C . ILE B 1 33 ? -10.938 6.133 10.023 1 92.62 33 ILE B C 1
ATOM 1394 O O . ILE B 1 33 ? -11.195 5.207 9.25 1 92.62 33 ILE B O 1
ATOM 1398 N N . GLU B 1 34 ? -11.578 7.27 10.047 1 94.12 34 GLU B N 1
ATOM 1399 C CA . GLU B 1 34 ? -12.727 7.504 9.18 1 94.12 34 GLU B CA 1
ATOM 1400 C C . GLU B 1 34 ? -12.312 7.512 7.711 1 94.12 34 GLU B C 1
ATOM 1402 O O . GLU B 1 34 ? -13.016 6.957 6.863 1 94.12 34 GLU B O 1
ATOM 1407 N N . SER B 1 35 ? -11.211 8.164 7.469 1 93.12 35 SER B N 1
ATOM 1408 C CA . SER B 1 35 ? -10.711 8.195 6.098 1 93.12 35 SER B CA 1
ATOM 1409 C C . SER B 1 35 ? -10.344 6.801 5.609 1 93.12 35 SER B C 1
ATOM 1411 O O . SER B 1 35 ? -10.625 6.438 4.465 1 93.12 35 SER B O 1
ATOM 1413 N N . ALA B 1 36 ? -9.695 6.016 6.461 1 93.94 36 ALA B N 1
ATOM 1414 C CA . ALA B 1 36 ? -9.375 4.633 6.121 1 93.94 36 ALA B CA 1
ATOM 1415 C C . ALA B 1 36 ? -10.633 3.834 5.82 1 93.94 36 ALA B C 1
ATOM 1417 O O . ALA B 1 36 ? -10.695 3.1 4.832 1 93.94 36 ALA B O 1
ATOM 1418 N N . PHE B 1 37 ? -11.656 4.027 6.656 1 94.62 37 PHE B N 1
ATOM 1419 C CA . PHE B 1 37 ? -12.922 3.336 6.457 1 94.62 37 PHE B CA 1
ATOM 1420 C C . PHE B 1 37 ? -13.523 3.688 5.102 1 94.62 37 PHE B C 1
ATOM 1422 O O . PHE B 1 37 ? -13.953 2.803 4.355 1 94.62 37 PHE B O 1
ATOM 1429 N N . LEU B 1 38 ? -13.57 4.938 4.805 1 93.94 38 LEU B N 1
ATOM 1430 C CA . LEU B 1 38 ? -14.18 5.371 3.551 1 93.94 38 LEU B CA 1
ATOM 1431 C C . LEU B 1 38 ? -13.406 4.82 2.355 1 93.94 38 LEU B C 1
ATOM 1433 O O . LEU B 1 38 ? -14.008 4.434 1.349 1 93.94 38 LEU B O 1
ATOM 1437 N N . THR B 1 39 ? -12.125 4.777 2.467 1 94.44 39 THR B N 1
ATOM 1438 C CA . THR B 1 39 ? -11.297 4.223 1.398 1 94.44 39 THR B CA 1
ATOM 1439 C C . THR B 1 39 ? -11.617 2.748 1.176 1 94.44 39 THR B C 1
ATOM 1441 O O . THR B 1 39 ? -11.875 2.326 0.045 1 94.44 39 THR B O 1
ATOM 1444 N N . PHE B 1 40 ? -11.68 1.964 2.256 1 96.19 40 PHE B N 1
ATOM 1445 C CA . PHE B 1 40 ? -12 0.547 2.139 1 96.19 40 PHE B CA 1
ATOM 1446 C C . PHE B 1 40 ? -13.438 0.355 1.663 1 96.19 40 PHE B C 1
ATOM 1448 O O . PHE B 1 40 ? -13.703 -0.502 0.819 1 96.19 40 PHE B O 1
ATOM 1455 N N . PHE B 1 41 ? -14.289 1.16 2.154 1 95.81 41 PHE B N 1
ATOM 1456 C CA . PHE B 1 41 ? -15.703 1.045 1.809 1 95.81 41 PHE B CA 1
ATOM 1457 C C . PHE B 1 41 ? -15.93 1.381 0.339 1 95.81 41 PHE B C 1
ATOM 1459 O O . PHE B 1 41 ? -16.578 0.619 -0.385 1 95.81 41 PHE B O 1
ATOM 1466 N N . THR B 1 42 ? -15.461 2.506 -0.083 1 95 42 THR B N 1
ATOM 1467 C CA . THR B 1 42 ? -15.641 2.914 -1.472 1 95 42 THR B CA 1
ATOM 1468 C C . THR B 1 42 ? -14.945 1.939 -2.416 1 95 42 THR B C 1
ATOM 1470 O O . THR B 1 42 ? -15.461 1.633 -3.492 1 95 42 THR B O 1
ATOM 1473 N N . GLY B 1 43 ? -13.75 1.448 -1.963 1 95.25 43 GLY B N 1
ATOM 1474 C CA . GLY B 1 43 ? -13.102 0.412 -2.746 1 95.25 43 GLY B CA 1
ATOM 1475 C C . GLY B 1 43 ? -13.953 -0.828 -2.928 1 95.25 43 GLY B C 1
ATOM 1476 O O . GLY B 1 43 ? -14.062 -1.353 -4.035 1 95.25 43 GLY B O 1
ATOM 1477 N N . ALA B 1 44 ? -14.57 -1.237 -1.901 1 96.12 44 ALA B N 1
ATOM 1478 C CA . ALA B 1 44 ? -15.445 -2.406 -1.962 1 96.12 44 ALA B CA 1
ATOM 1479 C C . ALA B 1 44 ? -16.641 -2.15 -2.877 1 96.12 44 ALA B C 1
ATOM 1481 O O . ALA B 1 44 ? -17.031 -3.021 -3.662 1 96.12 44 ALA B O 1
ATOM 1482 N N . VAL B 1 45 ? -17.172 -1.022 -2.781 1 95.75 45 VAL B N 1
ATOM 1483 C CA . VAL B 1 45 ? -18.328 -0.668 -3.6 1 95.75 45 VAL B CA 1
ATOM 1484 C C . VAL B 1 45 ? -17.938 -0.664 -5.074 1 95.75 45 VAL B C 1
ATOM 1486 O O . VAL B 1 45 ? -18.641 -1.242 -5.91 1 95.75 45 VAL B O 1
ATOM 1489 N N . ILE B 1 46 ? -16.844 -0.019 -5.414 1 94.5 46 ILE B N 1
ATOM 1490 C CA . ILE B 1 46 ? -16.359 0.048 -6.793 1 94.5 46 ILE B CA 1
ATOM 1491 C C . ILE B 1 46 ? -16.125 -1.362 -7.324 1 94.5 46 ILE B C 1
ATOM 1493 O O . ILE B 1 46 ? -16.531 -1.687 -8.445 1 94.5 46 ILE B O 1
ATOM 1497 N N . LEU B 1 47 ? -15.586 -2.18 -6.469 1 95.25 47 LEU B N 1
ATOM 1498 C CA . LEU B 1 47 ? -15.234 -3.523 -6.914 1 95.25 47 LEU B CA 1
ATOM 1499 C C . LEU B 1 47 ? -16.469 -4.391 -7.07 1 95.25 47 LEU B C 1
ATOM 1501 O O . LEU B 1 47 ? -16.484 -5.328 -7.871 1 95.25 47 LEU B O 1
ATOM 1505 N N . THR B 1 48 ? -17.484 -4.141 -6.238 1 94.56 48 THR B N 1
ATOM 1506 C CA . THR B 1 48 ? -18.766 -4.832 -6.43 1 94.56 48 THR B CA 1
ATOM 1507 C C . THR B 1 48 ? -19.281 -4.617 -7.848 1 94.56 48 THR B C 1
ATOM 1509 O O . THR B 1 48 ? -19.875 -5.527 -8.438 1 94.56 48 THR B O 1
ATOM 1512 N N . ILE B 1 49 ? -19.031 -3.449 -8.336 1 94.25 49 ILE B N 1
ATOM 1513 C CA . ILE B 1 49 ? -19.469 -3.105 -9.68 1 94.25 49 ILE B CA 1
ATOM 1514 C C . ILE B 1 49 ? -18.516 -3.701 -10.711 1 94.25 49 ILE B C 1
ATOM 1516 O O . ILE B 1 49 ? -18.938 -4.117 -11.789 1 94.25 49 ILE B O 1
ATOM 1520 N N . VAL B 1 50 ? -17.266 -3.828 -10.469 1 93.06 50 VAL B N 1
ATOM 1521 C CA . VAL B 1 50 ? -16.219 -4.254 -11.391 1 93.06 50 VAL B CA 1
ATOM 1522 C C . VAL B 1 50 ? -16.234 -5.773 -11.531 1 93.06 50 VAL B C 1
ATOM 1524 O O . VAL B 1 50 ? -15.992 -6.309 -12.617 1 93.06 50 VAL B O 1
ATOM 1527 N N . ILE B 1 51 ? -16.625 -6.531 -10.5 1 92.44 51 ILE B N 1
ATOM 1528 C CA . ILE B 1 51 ? -16.484 -7.98 -10.422 1 92.44 51 ILE B CA 1
ATOM 1529 C C . ILE B 1 51 ? -17.328 -8.641 -11.516 1 92.44 51 ILE B C 1
ATOM 1531 O O . ILE B 1 51 ? -16.828 -9.5 -12.25 1 92.44 51 ILE B O 1
ATOM 1535 N N . PRO B 1 52 ? -18.641 -8.266 -11.695 1 91.81 52 PRO B N 1
ATOM 1536 C CA . PRO B 1 52 ? -19.453 -8.922 -12.727 1 91.81 52 PRO B CA 1
ATOM 1537 C C . PRO B 1 52 ? -18.875 -8.734 -14.133 1 91.81 52 PRO B C 1
ATOM 1539 O O . PRO B 1 52 ? -19.125 -9.555 -15.016 1 91.81 52 PRO B O 1
ATOM 1542 N N . PHE B 1 53 ? -18.094 -7.715 -14.391 1 92.88 53 PHE B N 1
ATOM 1543 C CA . PHE B 1 53 ? -17.594 -7.414 -15.734 1 92.88 53 PHE B CA 1
ATOM 1544 C C . PHE B 1 53 ? -16.188 -7.965 -15.93 1 92.88 53 PHE B C 1
ATOM 1546 O O . PHE B 1 53 ? -15.812 -8.352 -17.031 1 92.88 53 PHE B O 1
ATOM 1553 N N . PHE B 1 54 ? -15.367 -7.996 -14.891 1 89.69 54 PHE B N 1
ATOM 1554 C CA . PHE B 1 54 ? -13.953 -8.289 -15.086 1 89.69 54 PHE B CA 1
ATOM 1555 C C . PHE B 1 54 ? -13.492 -9.398 -14.148 1 89.69 54 PHE B C 1
ATOM 1557 O O . PHE B 1 54 ? -12.336 -9.812 -14.188 1 89.69 54 PHE B O 1
ATOM 1564 N N . GLY B 1 55 ? -14.391 -9.797 -13.352 1 88.56 55 GLY B N 1
ATOM 1565 C CA . GLY B 1 55 ? -14.016 -10.859 -12.43 1 88.56 55 GLY B CA 1
ATOM 1566 C C . GLY B 1 55 ? -13.781 -12.195 -13.117 1 88.56 55 GLY B C 1
ATOM 1567 O O . GLY B 1 55 ? -14.445 -12.508 -14.109 1 88.56 55 GLY B O 1
ATOM 1568 N N . GLY B 1 56 ? -12.758 -12.906 -12.711 1 88.06 56 GLY B N 1
ATOM 1569 C CA . GLY B 1 56 ? -12.445 -14.203 -13.281 1 88.06 56 GLY B CA 1
ATOM 1570 C C . GLY B 1 56 ? -12.461 -15.328 -12.258 1 88.06 56 GLY B C 1
ATOM 1571 O O . GLY B 1 56 ? -12.32 -16.5 -12.609 1 88.06 56 GLY B O 1
ATOM 1572 N N . GLY B 1 57 ? -12.609 -14.938 -11 1 90.25 57 GLY B N 1
ATOM 1573 C CA . GLY B 1 57 ? -12.641 -15.945 -9.953 1 90.25 57 GLY B CA 1
ATOM 1574 C C . GLY B 1 57 ? -14.016 -16.141 -9.344 1 90.25 57 GLY B C 1
ATOM 1575 O O . GLY B 1 57 ? -15.031 -15.859 -9.992 1 90.25 57 GLY B O 1
ATOM 1576 N N . THR B 1 58 ? -14.047 -16.875 -8.281 1 87.25 58 THR B N 1
ATOM 1577 C CA . THR B 1 58 ? -15.297 -17.141 -7.57 1 87.25 58 THR B CA 1
ATOM 1578 C C . THR B 1 58 ? -15.195 -16.703 -6.113 1 87.25 58 THR B C 1
ATOM 1580 O O . THR B 1 58 ? -14.43 -17.281 -5.336 1 87.25 58 THR B O 1
ATOM 1583 N N . ILE B 1 59 ? -16.047 -15.703 -5.832 1 86.69 59 ILE B N 1
ATOM 1584 C CA . ILE B 1 59 ? -16.078 -15.172 -4.473 1 86.69 59 ILE B CA 1
ATOM 1585 C C . ILE B 1 59 ? -16.453 -16.281 -3.492 1 86.69 59 ILE B C 1
ATOM 1587 O O . ILE B 1 59 ? -15.977 -16.297 -2.355 1 86.69 59 ILE B O 1
ATOM 1591 N N . LEU B 1 60 ? -17.172 -17.281 -3.918 1 85.94 60 LEU B N 1
ATOM 1592 C CA . LEU B 1 60 ? -17.656 -18.375 -3.068 1 85.94 60 LEU B CA 1
ATOM 1593 C C . LEU B 1 60 ? -16.484 -19.25 -2.607 1 85.94 60 LEU B C 1
ATOM 1595 O O . LEU B 1 60 ? -16.625 -20 -1.643 1 85.94 60 LEU B O 1
ATOM 1599 N N . ASP B 1 61 ? -15.414 -19.094 -3.277 1 88.38 61 ASP B N 1
ATOM 1600 C CA . ASP B 1 61 ? -14.234 -19.844 -2.873 1 88.38 61 ASP B CA 1
ATOM 1601 C C . ASP B 1 61 ? -13.641 -19.281 -1.582 1 88.38 61 ASP B C 1
ATOM 1603 O O . ASP B 1 61 ? -12.703 -19.859 -1.023 1 88.38 61 ASP B O 1
ATOM 1607 N N . VAL B 1 62 ? -14.242 -18.25 -1.102 1 84.81 62 VAL B N 1
ATOM 1608 C CA . VAL B 1 62 ? -13.828 -17.656 0.163 1 84.81 62 VAL B CA 1
ATOM 1609 C C . VAL B 1 62 ? -13.984 -18.672 1.293 1 84.81 62 VAL B C 1
ATOM 1611 O O . VAL B 1 62 ? -13.25 -18.625 2.283 1 84.81 62 VAL B O 1
ATOM 1614 N N . PHE B 1 63 ? -14.867 -19.562 1.092 1 88.31 63 PHE B N 1
ATOM 1615 C CA . PHE B 1 63 ? -15.125 -20.562 2.129 1 88.31 63 PHE B CA 1
ATOM 1616 C C . PHE B 1 63 ? -14.062 -21.656 2.111 1 88.31 63 PHE B C 1
ATOM 1618 O O . PHE B 1 63 ? -14 -22.484 3.021 1 88.31 63 PHE B O 1
ATOM 1625 N N . GLN B 1 64 ? -13.156 -21.594 1.163 1 87.25 64 GLN B N 1
ATOM 1626 C CA . GLN B 1 64 ? -12.109 -22.594 1.033 1 87.25 64 GLN B CA 1
ATOM 1627 C C . GLN B 1 64 ? -10.758 -22.047 1.492 1 87.25 64 GLN B C 1
ATOM 1629 O O . GLN B 1 64 ? -9.758 -22.766 1.501 1 87.25 64 GLN B O 1
ATOM 1634 N N . VAL B 1 65 ? -10.766 -20.828 1.896 1 86.06 65 VAL B N 1
ATOM 1635 C CA . VAL B 1 65 ? -9.5 -20.234 2.303 1 86.06 65 VAL B CA 1
ATOM 1636 C C . VAL B 1 65 ? -9.508 -19.984 3.809 1 86.06 65 VAL B C 1
ATOM 1638 O O . VAL B 1 65 ? -10.562 -19.734 4.398 1 86.06 65 VAL B O 1
ATOM 1641 N N . PRO B 1 66 ? -8.352 -20.094 4.469 1 88.81 66 PRO B N 1
ATOM 1642 C CA . PRO B 1 66 ? -8.289 -19.828 5.906 1 88.81 66 PRO B CA 1
ATOM 1643 C C . PRO B 1 66 ? -8.742 -18.406 6.262 1 88.81 66 PRO B C 1
ATOM 1645 O O . PRO B 1 66 ? -8.414 -17.453 5.555 1 88.81 66 PRO B O 1
ATOM 1648 N N . VAL B 1 67 ? -9.461 -18.297 7.336 1 87.38 67 VAL B N 1
ATOM 1649 C CA . VAL B 1 67 ? -10.094 -17.062 7.758 1 87.38 67 VAL B CA 1
ATOM 1650 C C . VAL B 1 67 ? -9.023 -16 8.047 1 87.38 67 VAL B C 1
ATOM 1652 O O . VAL B 1 67 ? -9.258 -14.805 7.863 1 87.38 67 VAL B O 1
ATOM 1655 N N . TRP B 1 68 ? -7.902 -16.484 8.453 1 89.06 68 TRP B N 1
ATOM 1656 C CA . TRP B 1 68 ? -6.852 -15.531 8.82 1 89.06 68 TRP B CA 1
ATOM 1657 C C . TRP B 1 68 ? -6.387 -14.742 7.602 1 89.06 68 TRP B C 1
ATOM 1659 O O . TRP B 1 68 ? -5.863 -13.633 7.734 1 89.06 68 TRP B O 1
ATOM 1669 N N . GLN B 1 69 ? -6.547 -15.211 6.406 1 90.19 69 GLN B N 1
ATOM 1670 C CA . GLN B 1 69 ? -6.168 -14.484 5.195 1 90.19 69 GLN B CA 1
ATOM 1671 C C . GLN B 1 69 ? -7.105 -13.305 4.945 1 90.19 69 GLN B C 1
ATOM 1673 O O . GLN B 1 69 ? -6.695 -12.289 4.383 1 90.19 69 GLN B O 1
ATOM 1678 N N . LEU B 1 70 ? -8.32 -13.484 5.449 1 87.69 70 LEU B N 1
ATOM 1679 C CA . LEU B 1 70 ? -9.305 -12.43 5.242 1 87.69 70 LEU B CA 1
ATOM 1680 C C . LEU B 1 70 ? -9.094 -11.281 6.223 1 87.69 70 LEU B C 1
ATOM 1682 O O . LEU B 1 70 ? -9.445 -10.133 5.934 1 87.69 70 LEU B O 1
ATOM 1686 N N . ILE B 1 71 ? -8.453 -11.562 7.328 1 90.31 71 ILE B N 1
ATOM 1687 C CA . ILE B 1 71 ? -8.258 -10.531 8.336 1 90.31 71 ILE B CA 1
ATOM 1688 C C . ILE B 1 71 ? -6.977 -9.758 8.047 1 90.31 71 ILE B C 1
ATOM 1690 O O . ILE B 1 71 ? -6.648 -8.797 8.75 1 90.31 71 ILE B O 1
ATOM 1694 N N . CYS B 1 72 ? -6.316 -10.18 6.973 1 90.62 72 CYS B N 1
ATOM 1695 C CA . CYS B 1 72 ? -5.074 -9.516 6.598 1 90.62 72 CYS B CA 1
ATOM 1696 C C . CYS B 1 72 ? -5.332 -8.062 6.211 1 90.62 72 CYS B C 1
ATOM 1698 O O . CYS B 1 72 ? -4.406 -7.25 6.184 1 90.62 72 CYS B O 1
ATOM 1700 N N . ALA B 1 73 ? -6.602 -7.762 6.004 1 91.94 73 ALA B N 1
ATOM 1701 C CA . ALA B 1 73 ? -7.0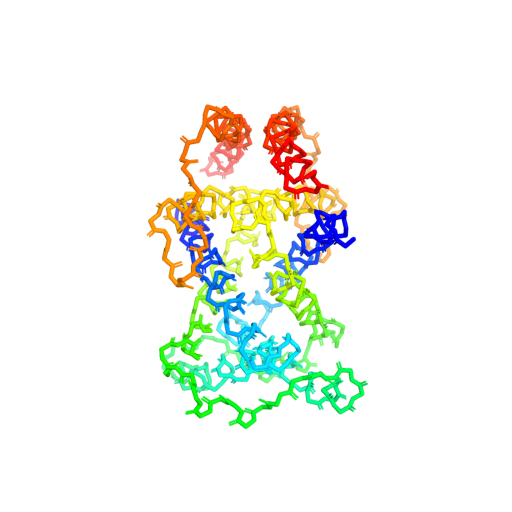04 -6.391 5.699 1 91.94 73 ALA B CA 1
ATOM 1702 C C . ALA B 1 73 ? -6.625 -5.445 6.836 1 91.94 73 ALA B C 1
ATOM 1704 O O . ALA B 1 73 ? -6.52 -4.234 6.633 1 91.94 73 ALA B O 1
ATOM 1705 N N . VAL B 1 74 ? -6.375 -5.977 7.996 1 93.25 74 VAL B N 1
ATOM 1706 C CA . VAL B 1 74 ? -5.957 -5.176 9.141 1 93.25 74 VAL B CA 1
ATOM 1707 C C . VAL B 1 74 ? -4.625 -4.492 8.836 1 93.25 74 VAL B C 1
ATOM 1709 O O . VAL B 1 74 ? -4.391 -3.357 9.258 1 93.25 74 VAL B O 1
ATOM 1712 N N . PHE B 1 75 ? -3.793 -5.129 8.086 1 94.06 75 PHE B N 1
ATOM 1713 C CA . PHE B 1 75 ? -2.514 -4.543 7.707 1 94.06 75 PHE B CA 1
ATOM 1714 C C . PHE B 1 75 ? -2.717 -3.35 6.785 1 94.06 75 PHE B C 1
ATOM 1716 O O . PHE B 1 75 ? -1.999 -2.352 6.883 1 94.06 75 PHE B O 1
ATOM 1723 N N . GLY B 1 76 ? -3.75 -3.471 5.941 1 90.88 76 GLY B N 1
ATOM 1724 C CA . GLY B 1 76 ? -4.09 -2.35 5.082 1 90.88 76 GLY B CA 1
ATOM 1725 C C . GLY B 1 76 ? -4.594 -1.141 5.848 1 90.88 76 GLY B C 1
ATOM 1726 O O . GLY B 1 76 ? -4.203 -0.008 5.555 1 90.88 76 GLY B O 1
ATOM 1727 N N . PHE B 1 77 ? -5.387 -1.446 6.781 1 91.88 77 PHE B N 1
ATOM 1728 C CA . PHE B 1 77 ? -5.898 -0.371 7.625 1 91.88 77 PHE B CA 1
ATOM 1729 C C . PHE B 1 77 ? -4.762 0.3 8.391 1 91.88 77 PHE B C 1
ATOM 1731 O O . PHE B 1 77 ? -4.715 1.528 8.492 1 91.88 77 PHE B O 1
ATOM 1738 N N . LEU B 1 78 ? -3.893 -0.52 8.969 1 91.31 78 LEU B N 1
ATOM 1739 C CA . LEU B 1 78 ? -2.762 0.035 9.703 1 91.31 78 LEU B CA 1
ATOM 1740 C C . LEU B 1 78 ? -1.883 0.884 8.789 1 91.31 78 LEU B C 1
ATOM 1742 O O . LEU B 1 78 ? -1.479 1.988 9.164 1 91.31 78 LEU B O 1
ATOM 1746 N N . TYR B 1 79 ? -1.643 0.444 7.613 1 93.69 79 TYR B N 1
ATOM 1747 C CA . TYR B 1 79 ? -0.867 1.202 6.641 1 93.69 79 TYR B CA 1
ATOM 1748 C C . TYR B 1 79 ? -1.517 2.553 6.359 1 93.69 79 TYR B C 1
ATOM 1750 O O . TYR B 1 79 ? -0.875 3.596 6.492 1 93.69 79 TYR B O 1
ATOM 1758 N N . LEU B 1 80 ? -2.811 2.512 6.008 1 92.81 80 LEU B N 1
ATOM 1759 C CA . LEU B 1 80 ? -3.504 3.742 5.648 1 92.81 80 LEU B CA 1
ATOM 1760 C C . LEU B 1 80 ? -3.518 4.723 6.816 1 92.81 80 LEU B C 1
ATOM 1762 O O . LEU B 1 80 ? -3.23 5.906 6.641 1 92.81 80 LEU B O 1
ATOM 1766 N N . SER B 1 81 ? -3.805 4.199 8.008 1 91.44 81 SER B N 1
ATOM 1767 C CA . SER B 1 81 ? -3.893 5.055 9.188 1 91.44 81 SER B CA 1
ATOM 1768 C C . SER B 1 81 ? -2.537 5.668 9.523 1 91.44 81 SER B C 1
ATOM 1770 O O . SER B 1 81 ? -2.451 6.852 9.859 1 91.44 81 SER B O 1
ATOM 1772 N N . LEU B 1 82 ? -1.526 4.891 9.383 1 92.19 82 LEU B N 1
ATOM 1773 C CA . LEU B 1 82 ? -0.19 5.371 9.719 1 92.19 82 LEU B CA 1
ATOM 1774 C C . LEU B 1 82 ? 0.291 6.395 8.695 1 92.19 82 LEU B C 1
ATOM 1776 O O . LEU B 1 82 ? 0.94 7.379 9.055 1 92.19 82 LEU B O 1
ATOM 1780 N N . MET B 1 83 ? -0.142 6.199 7.496 1 91.62 83 MET B N 1
ATOM 1781 C CA . MET B 1 83 ? 0.241 7.145 6.453 1 91.62 83 MET B CA 1
ATOM 1782 C C . MET B 1 83 ? -0.523 8.453 6.598 1 91.62 83 MET B C 1
ATOM 1784 O O . MET B 1 83 ? 0.03 9.531 6.363 1 91.62 83 MET B O 1
ATOM 1788 N N . VAL B 1 84 ? -1.762 8.367 6.988 1 89.38 84 VAL B N 1
ATOM 1789 C CA . VAL B 1 84 ? -2.562 9.57 7.227 1 89.38 84 VAL B CA 1
ATOM 1790 C C . VAL B 1 84 ? -1.925 10.406 8.328 1 89.38 84 VAL B C 1
ATOM 1792 O O . VAL B 1 84 ? -1.968 1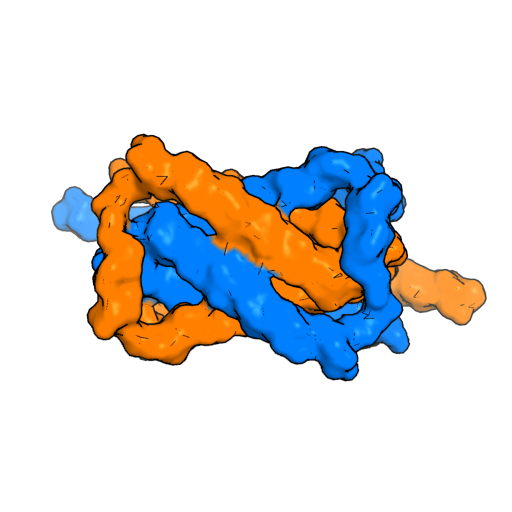1.633 8.289 1 89.38 84 VAL B O 1
ATOM 1795 N N . PHE B 1 85 ? -1.357 9.711 9.227 1 87.19 85 PHE B N 1
ATOM 1796 C CA . PHE B 1 85 ? -0.706 10.383 10.344 1 87.19 85 PHE B CA 1
ATOM 1797 C C . PHE B 1 85 ? 0.613 11.008 9.898 1 87.19 85 PHE B C 1
ATOM 1799 O O . PHE B 1 85 ? 0.928 12.141 10.281 1 87.19 85 PHE B O 1
ATOM 1806 N N . SER B 1 86 ? 1.333 10.414 9.117 1 88.44 86 SER B N 1
ATOM 1807 C CA . SER B 1 86 ? 2.717 10.797 8.852 1 88.44 86 SER B CA 1
ATOM 1808 C C . SER B 1 86 ? 2.809 11.758 7.672 1 88.44 86 SER B C 1
ATOM 1810 O O . SER B 1 86 ? 3.607 12.703 7.695 1 88.44 86 SER B O 1
ATOM 1812 N N . VAL B 1 87 ? 2.012 11.641 6.668 1 87.44 87 VAL B N 1
ATOM 1813 C CA . VAL B 1 87 ? 2.148 12.359 5.406 1 87.44 87 VAL B CA 1
ATOM 1814 C C . VAL B 1 87 ? 1.982 13.859 5.641 1 87.44 87 VAL B C 1
ATOM 1816 O O . VAL B 1 87 ? 2.805 14.664 5.191 1 87.44 87 VAL B O 1
ATOM 1819 N N . PRO B 1 88 ? 0.981 14.281 6.414 1 84.88 88 PRO B N 1
ATOM 1820 C CA . PRO B 1 88 ? 0.814 15.727 6.621 1 84.88 88 PRO B CA 1
ATOM 1821 C C . PRO B 1 88 ? 1.929 16.328 7.473 1 84.88 88 PRO B C 1
ATOM 1823 O O . PRO B 1 88 ? 2.098 17.547 7.492 1 84.88 88 PRO B O 1
ATOM 1826 N N . ARG B 1 89 ? 2.688 15.477 8.133 1 82.38 89 ARG B N 1
ATOM 1827 C CA . ARG B 1 89 ? 3.672 15.977 9.094 1 82.38 89 ARG B CA 1
ATOM 1828 C C . ARG B 1 89 ? 5.066 16.016 8.469 1 82.38 89 ARG B C 1
ATOM 1830 O O . ARG B 1 89 ? 5.836 16.938 8.719 1 82.38 89 ARG B O 1
ATOM 1837 N N . ILE B 1 90 ? 5.344 15.023 7.676 1 81.5 90 ILE B N 1
ATOM 1838 C CA . ILE B 1 90 ? 6.73 14.93 7.238 1 81.5 90 ILE B CA 1
ATOM 1839 C C . ILE B 1 90 ? 6.793 14.914 5.715 1 81.5 90 ILE B C 1
ATOM 1841 O O . ILE B 1 90 ? 7.879 14.906 5.129 1 81.5 90 ILE B O 1
ATOM 1845 N N . GLY B 1 91 ? 5.676 14.875 5.016 1 82.06 91 GLY B N 1
ATOM 1846 C CA . GLY B 1 91 ? 5.633 14.812 3.564 1 82.06 91 GLY B CA 1
ATOM 1847 C C . GLY B 1 91 ? 5.52 13.398 3.029 1 82.06 91 GLY B C 1
ATOM 1848 O O . GLY B 1 91 ? 5.781 12.43 3.752 1 82.06 91 GLY B O 1
ATOM 1849 N N . VAL B 1 92 ? 5.121 13.344 1.771 1 87.56 92 VAL B N 1
ATOM 1850 C CA . VAL B 1 92 ? 4.855 12.055 1.148 1 87.56 92 VAL B CA 1
ATOM 1851 C C . VAL B 1 92 ? 6.172 11.312 0.916 1 87.56 92 VAL B C 1
ATOM 1853 O O . VAL B 1 92 ? 6.281 10.125 1.224 1 87.56 92 VAL B O 1
ATOM 1856 N N . THR B 1 93 ? 7.129 11.984 0.471 1 84.5 93 THR B N 1
ATOM 1857 C CA . THR B 1 93 ? 8.391 11.352 0.104 1 84.5 93 THR B CA 1
ATOM 1858 C C . THR B 1 93 ? 9.07 10.75 1.33 1 84.5 93 THR B C 1
ATOM 1860 O O . THR B 1 93 ? 9.469 9.586 1.313 1 84.5 93 THR B O 1
ATOM 1863 N N . VAL B 1 94 ? 9.156 11.469 2.375 1 80.56 94 VAL B N 1
ATOM 1864 C CA . VAL B 1 94 ? 9.812 10.984 3.584 1 80.56 94 VAL B CA 1
ATOM 1865 C C . VAL B 1 94 ? 9.031 9.812 4.168 1 80.56 94 VAL B C 1
ATOM 1867 O O . VAL B 1 94 ? 9.609 8.812 4.59 1 80.56 94 VAL B O 1
ATOM 1870 N N . ALA B 1 95 ? 7.758 9.953 4.199 1 86.31 95 ALA B N 1
ATOM 1871 C CA . ALA B 1 95 ? 6.918 8.867 4.695 1 86.31 95 ALA B CA 1
ATOM 1872 C C . ALA B 1 95 ? 7.117 7.598 3.869 1 86.31 95 ALA B C 1
ATOM 1874 O O . ALA B 1 95 ? 7.293 6.512 4.422 1 86.31 95 ALA B O 1
ATOM 1875 N N . VAL B 1 96 ? 7.145 7.762 2.576 1 87.38 96 VAL B N 1
ATOM 1876 C CA . VAL B 1 96 ? 7.277 6.633 1.658 1 87.38 96 VAL B CA 1
ATOM 1877 C C . VAL B 1 96 ? 8.648 5.992 1.821 1 87.38 96 VAL B C 1
ATOM 1879 O O . VAL B 1 96 ? 8.773 4.766 1.817 1 87.38 96 VAL B O 1
ATOM 1882 N N . VAL B 1 97 ? 9.602 6.711 1.98 1 81.94 97 VAL B N 1
ATOM 1883 C CA . VAL B 1 97 ? 10.945 6.18 2.156 1 81.94 97 VAL B CA 1
ATOM 1884 C C . VAL B 1 97 ? 11 5.32 3.416 1 81.94 97 VAL B C 1
ATOM 1886 O O . VAL B 1 97 ? 11.625 4.254 3.422 1 81.94 97 VAL B O 1
ATOM 1889 N N . ASN B 1 98 ? 10.398 5.785 4.473 1 83.44 98 ASN B N 1
ATOM 1890 C CA . ASN B 1 98 ? 10.359 4.992 5.699 1 83.44 98 ASN B CA 1
ATOM 1891 C C . ASN B 1 98 ? 9.523 3.729 5.516 1 83.44 98 ASN B C 1
ATOM 1893 O O . ASN B 1 98 ? 9.867 2.672 6.051 1 83.44 98 ASN B O 1
ATOM 1897 N N . VAL B 1 99 ? 8.484 3.789 4.816 1 89.44 99 VAL B N 1
ATOM 1898 C CA . VAL B 1 99 ? 7.676 2.621 4.496 1 89.44 99 VAL B CA 1
ATOM 1899 C C . VAL B 1 99 ? 8.516 1.6 3.734 1 89.44 99 VAL B C 1
ATOM 1901 O O . VAL B 1 99 ? 8.43 0.397 3.994 1 89.44 99 VAL B O 1
ATOM 1904 N N . ILE B 1 100 ? 9.297 2.059 2.82 1 85 100 ILE B N 1
ATOM 1905 C CA . ILE B 1 100 ? 10.109 1.212 1.952 1 85 100 ILE B CA 1
ATOM 1906 C C . ILE B 1 100 ? 11.031 0.34 2.799 1 85 100 ILE B C 1
ATOM 1908 O O . ILE B 1 100 ? 11.195 -0.852 2.527 1 85 100 ILE B O 1
ATOM 1912 N N . VAL B 1 101 ? 11.57 0.854 3.838 1 82.06 101 VAL B N 1
ATOM 1913 C CA . VAL B 1 101 ? 12.477 0.111 4.703 1 82.06 101 VAL B CA 1
ATOM 1914 C C . VAL B 1 101 ? 11.75 -1.077 5.324 1 82.06 101 VAL B C 1
ATOM 1916 O O . VAL B 1 101 ? 12.227 -2.211 5.262 1 82.06 101 VAL B O 1
ATOM 1919 N N . GLY B 1 102 ? 10.68 -0.758 5.91 1 86.94 102 GLY B N 1
ATOM 1920 C CA . GLY B 1 102 ? 9.883 -1.825 6.5 1 86.94 102 GLY B CA 1
ATOM 1921 C C . GLY B 1 102 ? 9.391 -2.832 5.48 1 86.94 102 GLY B C 1
ATOM 1922 O O . GLY B 1 102 ? 9.359 -4.035 5.75 1 86.94 102 GLY B O 1
ATOM 1923 N N . GLN B 1 103 ? 9.031 -2.275 4.355 1 90.62 103 GLN B N 1
ATOM 1924 C CA . GLN B 1 103 ? 8.508 -3.115 3.283 1 90.62 103 GLN B CA 1
ATOM 1925 C C . GLN B 1 103 ? 9.57 -4.078 2.77 1 90.62 103 GLN B C 1
ATOM 1927 O O . GLN B 1 103 ? 9.289 -5.258 2.539 1 90.62 103 GLN B O 1
ATOM 1932 N N . LEU B 1 104 ? 10.727 -3.594 2.545 1 84.06 104 LEU B N 1
ATOM 1933 C CA . LEU B 1 104 ? 11.82 -4.418 2.041 1 84.06 104 LEU B CA 1
ATOM 1934 C C . LEU B 1 104 ? 12.203 -5.488 3.059 1 84.06 104 LEU B C 1
ATOM 1936 O O . LEU B 1 104 ? 12.367 -6.66 2.705 1 84.06 104 LEU B O 1
ATOM 1940 N N . ALA B 1 105 ? 12.367 -5.078 4.258 1 86 105 ALA B N 1
ATOM 1941 C CA . ALA B 1 105 ? 12.719 -6.035 5.305 1 86 105 ALA B CA 1
ATOM 1942 C C . ALA B 1 105 ? 11.695 -7.156 5.395 1 86 105 ALA B C 1
ATOM 1944 O O . ALA B 1 105 ? 12.047 -8.336 5.434 1 86 105 ALA B O 1
ATOM 1945 N N . ALA B 1 106 ? 10.516 -6.797 5.379 1 92.25 106 ALA B N 1
ATOM 1946 C CA . ALA B 1 106 ? 9.445 -7.777 5.527 1 92.25 106 ALA B CA 1
ATOM 1947 C C . ALA B 1 106 ? 9.336 -8.664 4.289 1 92.25 106 ALA B C 1
ATOM 1949 O O . ALA B 1 106 ? 9.117 -9.875 4.402 1 92.25 106 ALA B O 1
ATOM 1950 N N . SER B 1 107 ? 9.453 -8.062 3.137 1 89.69 107 SER B N 1
ATOM 1951 C CA . SER B 1 107 ? 9.352 -8.859 1.918 1 89.69 107 SER B CA 1
ATOM 1952 C C . SER B 1 107 ? 10.484 -9.875 1.824 1 89.69 107 SER B C 1
ATOM 1954 O O . SER B 1 107 ? 10.273 -11.016 1.402 1 89.69 107 SER B O 1
ATOM 1956 N N . MET B 1 108 ? 11.656 -9.484 2.199 1 86.44 108 MET B N 1
ATOM 1957 C CA . MET B 1 108 ? 12.789 -10.406 2.188 1 86.44 108 MET B CA 1
ATOM 1958 C C . MET B 1 108 ? 12.586 -11.539 3.184 1 86.44 108 MET B C 1
ATOM 1960 O O . MET B 1 108 ? 12.945 -12.688 2.906 1 86.44 108 MET B O 1
ATOM 1964 N N . ALA B 1 109 ? 12.117 -11.164 4.312 1 89.38 109 ALA B N 1
ATOM 1965 C CA . ALA B 1 109 ? 11.82 -12.195 5.301 1 89.38 109 ALA B CA 1
ATOM 1966 C C . ALA B 1 109 ? 10.781 -13.18 4.77 1 89.38 109 ALA B C 1
ATOM 1968 O O . ALA B 1 109 ? 10.938 -14.391 4.918 1 89.38 109 ALA B O 1
ATOM 1969 N N . VAL B 1 110 ? 9.773 -12.695 4.152 1 91.06 110 VAL B N 1
ATOM 1970 C CA . VAL B 1 110 ? 8.711 -13.531 3.605 1 91.06 110 VAL B CA 1
ATOM 1971 C C . VAL B 1 110 ? 9.281 -14.477 2.553 1 91.06 110 VAL B C 1
ATOM 1973 O O . VAL B 1 110 ? 9.016 -15.68 2.58 1 91.06 110 VAL B O 1
ATOM 1976 N N . ASP B 1 111 ? 10.086 -13.969 1.668 1 86.31 111 ASP B N 1
ATOM 1977 C CA . ASP B 1 111 ? 10.656 -14.789 0.604 1 86.31 111 ASP B CA 1
ATOM 1978 C C . ASP B 1 111 ? 11.672 -15.781 1.16 1 86.31 111 ASP B C 1
ATOM 1980 O O . ASP B 1 111 ? 11.789 -16.906 0.67 1 86.31 111 ASP B O 1
ATOM 1984 N N . HIS B 1 112 ? 12.438 -15.305 2.156 1 83.75 112 HIS B N 1
ATOM 1985 C CA . HIS B 1 112 ? 13.484 -16.141 2.725 1 83.75 112 HIS B CA 1
ATOM 1986 C C . HIS B 1 112 ? 12.891 -17.344 3.455 1 83.75 112 HIS B C 1
ATOM 1988 O O . HIS B 1 112 ? 13.375 -18.469 3.307 1 83.75 112 HIS B O 1
ATOM 1994 N N . PHE B 1 113 ? 11.883 -17.125 4.207 1 89.12 113 PHE B N 1
ATOM 1995 C CA . PHE B 1 113 ? 11.289 -18.172 5.031 1 89.12 113 PHE B CA 1
ATOM 1996 C C . PHE B 1 113 ? 10.148 -18.859 4.297 1 89.12 113 PHE B C 1
ATOM 1998 O O . PHE B 1 113 ? 9.648 -19.906 4.746 1 89.12 113 PHE B O 1
ATOM 2005 N N . GLY B 1 114 ? 9.742 -18.328 3.178 1 86.62 114 GLY B N 1
ATOM 2006 C CA . GLY B 1 114 ? 8.641 -18.891 2.418 1 86.62 114 GLY B CA 1
ATOM 2007 C C . GLY B 1 114 ? 7.301 -18.766 3.123 1 86.62 114 GLY B C 1
ATOM 2008 O O . GLY B 1 114 ? 6.48 -19.688 3.076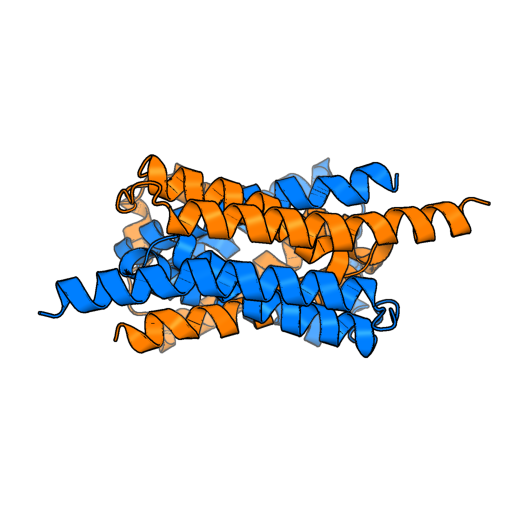 1 86.62 114 GLY B O 1
ATOM 2009 N N . TRP B 1 115 ? 7.207 -17.625 3.836 1 88.75 115 TRP B N 1
ATOM 2010 C CA . TRP B 1 115 ? 5.953 -17.391 4.543 1 88.75 115 TRP B CA 1
ATOM 2011 C C . TRP B 1 115 ? 4.789 -17.281 3.561 1 88.75 115 TRP B C 1
ATOM 2013 O O . TRP B 1 115 ? 4.957 -16.797 2.438 1 88.75 115 TRP B O 1
ATOM 2023 N N . PHE B 1 116 ? 3.518 -17.797 3.873 1 87.06 116 PHE B N 1
ATOM 2024 C CA . PHE B 1 116 ? 2.256 -17.703 3.148 1 87.06 116 PHE B CA 1
ATOM 2025 C C . PHE B 1 116 ? 2.334 -18.453 1.825 1 87.06 116 PHE B C 1
ATOM 2027 O O . PHE B 1 116 ? 1.731 -18.031 0.833 1 87.06 116 PHE B O 1
ATOM 2034 N N . HIS B 1 117 ? 3.223 -19.453 1.814 1 80.69 117 HIS B N 1
ATOM 2035 C CA . HIS B 1 117 ? 3.352 -20.359 0.678 1 80.69 117 HIS B CA 1
ATOM 2036 C C . HIS B 1 117 ? 3.945 -19.641 -0.531 1 80.69 117 HIS B C 1
ATOM 2038 O O . HIS B 1 117 ? 3.537 -19.891 -1.667 1 80.69 117 HIS B O 1
ATOM 2044 N N . THR B 1 118 ? 4.766 -18.672 -0.226 1 78 118 THR B N 1
ATOM 2045 C CA . THR B 1 118 ? 5.535 -18.031 -1.285 1 78 118 THR B CA 1
ATOM 2046 C C . THR B 1 118 ? 6.793 -18.828 -1.604 1 78 118 THR B C 1
ATOM 2048 O O . THR B 1 118 ? 7.324 -19.531 -0.739 1 78 118 THR B O 1
ATOM 2051 N N . PRO B 1 119 ? 7.16 -18.828 -2.793 1 75 119 PRO B N 1
ATOM 2052 C CA . PRO B 1 119 ? 8.406 -19.531 -3.107 1 75 119 PRO B CA 1
ATOM 2053 C C . PRO B 1 119 ? 9.594 -19.016 -2.305 1 75 119 PRO B C 1
ATOM 2055 O O . PRO B 1 119 ? 9.734 -17.812 -2.104 1 75 119 PRO B O 1
ATOM 2058 N N . VAL B 1 120 ? 10.352 -19.969 -1.728 1 77.69 120 VAL B N 1
ATOM 2059 C CA . VAL B 1 120 ? 11.531 -19.625 -0.945 1 77.69 120 VAL B CA 1
ATOM 2060 C C . VAL B 1 120 ? 12.648 -19.156 -1.874 1 77.69 120 VAL B C 1
ATOM 2062 O O . VAL B 1 120 ? 12.992 -19.844 -2.842 1 77.69 120 VAL B O 1
ATOM 2065 N N . GLU B 1 121 ? 13 -17.969 -1.721 1 73.56 121 GLU B N 1
ATOM 2066 C CA . GLU B 1 121 ? 14.148 -17.422 -2.439 1 73.56 121 GLU B CA 1
ATOM 2067 C C . GLU B 1 121 ? 15.297 -17.109 -1.486 1 73.56 121 GLU B C 1
ATOM 2069 O O . GLU B 1 121 ? 15.18 -16.234 -0.627 1 73.56 121 GLU B O 1
ATOM 2074 N N . PRO B 1 122 ? 16.375 -17.875 -1.666 1 67.69 122 PRO B N 1
ATOM 2075 C CA . PRO B 1 122 ? 17.5 -17.656 -0.749 1 67.69 122 PRO B CA 1
ATOM 2076 C C . PRO B 1 122 ? 18.109 -16.281 -0.885 1 67.69 122 PRO B C 1
ATOM 2078 O O . PRO B 1 122 ? 18.031 -15.656 -1.951 1 67.69 122 PRO B O 1
ATOM 2081 N N . PHE B 1 123 ? 18.5 -15.781 0.301 1 69.62 123 PHE B N 1
ATOM 2082 C CA . PHE B 1 123 ? 19.188 -14.5 0.345 1 69.62 123 PHE B CA 1
ATOM 2083 C C . PHE B 1 123 ? 20.484 -14.555 -0.453 1 69.62 123 PHE B C 1
ATOM 2085 O O . PHE B 1 123 ? 21.344 -15.391 -0.192 1 69.62 123 PHE B O 1
ATOM 2092 N N . ASP B 1 124 ? 20.5 -13.914 -1.615 1 66.75 124 ASP B N 1
ATOM 2093 C CA . ASP B 1 124 ? 21.703 -13.93 -2.436 1 66.75 124 ASP B CA 1
ATOM 2094 C C . ASP B 1 124 ? 22.438 -12.586 -2.352 1 66.75 124 ASP B C 1
ATOM 2096 O O . ASP B 1 124 ? 21.938 -11.641 -1.741 1 66.75 124 ASP B O 1
ATOM 2100 N N . LEU B 1 125 ? 23.688 -12.625 -2.744 1 66 125 LEU B N 1
ATOM 2101 C CA . LEU B 1 125 ? 24.562 -11.461 -2.695 1 66 125 LEU B CA 1
ATOM 2102 C C . LEU B 1 125 ? 23.891 -10.25 -3.328 1 66 125 LEU B C 1
ATOM 2104 O O . LEU B 1 125 ? 24.078 -9.117 -2.873 1 66 125 LEU B O 1
ATOM 2108 N N . GLN B 1 126 ? 23.188 -10.523 -4.215 1 62.38 126 GLN B N 1
ATOM 2109 C CA . GLN B 1 126 ? 22.5 -9.438 -4.902 1 62.38 126 GLN B CA 1
ATOM 2110 C C . GLN B 1 126 ? 21.453 -8.781 -4 1 62.38 126 GLN B C 1
ATOM 2112 O O . GLN B 1 126 ? 21.344 -7.555 -3.961 1 62.38 126 GLN B O 1
ATOM 2117 N N . ARG B 1 127 ? 20.703 -9.68 -3.359 1 67.25 127 ARG B N 1
ATOM 2118 C CA . ARG B 1 127 ? 19.766 -9.156 -2.375 1 67.25 127 ARG B CA 1
ATOM 2119 C C . ARG B 1 127 ? 20.5 -8.398 -1.27 1 67.25 127 ARG B C 1
ATOM 2121 O O . ARG B 1 127 ? 20.016 -7.375 -0.787 1 67.25 127 ARG B O 1
ATOM 2128 N N . PHE B 1 128 ? 21.609 -8.852 -0.989 1 71.12 128 PHE B N 1
ATOM 2129 C CA . PHE B 1 128 ? 22.422 -8.203 0.037 1 71.12 128 PHE B CA 1
ATOM 2130 C C . PHE B 1 128 ? 22.781 -6.777 -0.373 1 71.12 128 PHE B C 1
ATOM 2132 O O . PHE B 1 128 ? 22.594 -5.84 0.402 1 71.12 128 PHE B O 1
ATOM 2139 N N . PHE B 1 129 ? 23.25 -6.652 -1.524 1 70.75 129 PHE B N 1
ATOM 2140 C CA . PHE B 1 129 ? 23.656 -5.332 -1.991 1 70.75 129 PHE B CA 1
ATOM 2141 C C . PHE B 1 129 ? 22.453 -4.422 -2.16 1 70.75 129 PHE B C 1
ATOM 2143 O O . PHE B 1 129 ? 22.531 -3.219 -1.9 1 70.75 129 PHE B O 1
ATOM 2150 N N . GLY B 1 130 ? 21.375 -5.078 -2.605 1 64.75 130 GLY B N 1
ATOM 2151 C CA . GLY B 1 130 ? 20.156 -4.305 -2.715 1 64.75 130 GLY B CA 1
ATOM 2152 C C . GLY B 1 130 ? 19.703 -3.707 -1.395 1 64.75 130 GLY B C 1
ATOM 2153 O O . GLY B 1 130 ? 19.375 -2.52 -1.322 1 64.75 130 GLY B O 1
ATOM 2154 N N . VAL B 1 131 ? 19.797 -4.492 -0.392 1 67.62 131 VAL B N 1
ATOM 2155 C CA . VAL B 1 131 ? 19.438 -4.051 0.949 1 67.62 131 VAL B CA 1
ATOM 2156 C C . VAL B 1 131 ? 20.391 -2.957 1.413 1 67.62 131 VAL B C 1
ATOM 2158 O O . VAL B 1 131 ? 19.969 -1.962 2.006 1 67.62 131 VAL B O 1
ATOM 2161 N N . LEU B 1 132 ? 21.594 -3.113 1.118 1 71.38 132 LEU B N 1
ATOM 2162 C CA . LEU B 1 132 ? 22.625 -2.15 1.502 1 71.38 132 LEU B CA 1
ATOM 2163 C C . LEU B 1 132 ? 22.359 -0.792 0.857 1 71.38 132 LEU B C 1
ATOM 2165 O O . LEU B 1 132 ? 22.5 0.246 1.507 1 71.38 132 LEU B O 1
ATOM 2169 N N . LEU B 1 133 ? 22.109 -0.825 -0.339 1 65.94 133 LEU B N 1
ATOM 2170 C CA . LEU B 1 133 ? 21.828 0.411 -1.062 1 65.94 133 LEU B CA 1
ATOM 2171 C C . LEU B 1 133 ? 20.562 1.074 -0.535 1 65.94 133 LEU B C 1
ATOM 2173 O O . LEU B 1 133 ? 20.484 2.303 -0.435 1 65.94 133 LEU B O 1
ATOM 2177 N N . LEU B 1 134 ? 19.641 0.249 -0.238 1 62.53 134 LEU B N 1
ATOM 2178 C CA . LEU B 1 134 ? 18.422 0.79 0.346 1 62.53 134 LEU B CA 1
ATOM 2179 C C . LEU B 1 134 ? 18.719 1.48 1.674 1 62.53 134 LEU B C 1
ATOM 2181 O O . LEU B 1 134 ? 18.219 2.582 1.927 1 62.53 134 LEU B O 1
ATOM 2185 N N . LEU B 1 135 ? 19.484 0.846 2.461 1 66.06 135 LEU B N 1
ATOM 2186 C CA . LEU B 1 135 ? 19.875 1.422 3.742 1 66.06 135 LEU B CA 1
ATOM 2187 C C . LEU B 1 135 ? 20.641 2.727 3.539 1 66.06 135 LEU B C 1
ATOM 2189 O O . LEU B 1 135 ? 20.438 3.688 4.289 1 66.06 135 LEU B O 1
ATOM 2193 N N . GLY B 1 136 ? 21.469 2.75 2.584 1 67.56 136 GLY B N 1
ATOM 2194 C CA . GLY B 1 136 ? 22.172 3.982 2.248 1 67.56 136 GLY B CA 1
ATOM 2195 C C . GLY B 1 136 ? 21.219 5.102 1.838 1 67.56 136 GLY B C 1
ATOM 2196 O O . GLY B 1 136 ? 21.406 6.25 2.254 1 67.56 136 GLY B O 1
ATOM 2197 N N . ALA B 1 137 ? 20.297 4.812 1.028 1 61.38 137 ALA B N 1
ATOM 2198 C CA . ALA B 1 137 ? 19.312 5.785 0.582 1 61.38 137 ALA B CA 1
ATOM 2199 C C . ALA B 1 137 ? 18.531 6.352 1.764 1 61.38 137 ALA B C 1
ATOM 2201 O O . ALA B 1 137 ? 18.344 7.566 1.869 1 61.38 137 ALA B O 1
ATOM 2202 N N . LEU B 1 138 ? 18.109 5.492 2.656 1 60.47 138 LEU B N 1
ATOM 2203 C CA . LEU B 1 138 ? 17.375 5.906 3.848 1 60.47 138 LEU B CA 1
ATOM 2204 C C . LEU B 1 138 ? 18.219 6.848 4.707 1 60.47 138 LEU B C 1
ATOM 2206 O O . LEU B 1 138 ? 17.703 7.812 5.27 1 60.47 138 LEU B O 1
ATOM 2210 N N . TYR B 1 139 ? 19.375 6.523 4.809 1 64.19 139 TYR B N 1
ATOM 2211 C CA . TYR B 1 139 ? 20.312 7.336 5.574 1 64.19 139 TYR B CA 1
ATOM 2212 C C . TYR B 1 139 ? 20.359 8.766 5.047 1 64.19 139 TYR B C 1
ATOM 2214 O O . TYR B 1 139 ? 20.281 9.727 5.82 1 64.19 139 TYR B O 1
ATOM 2222 N N . PHE B 1 140 ? 20.438 8.969 3.789 1 64 140 PHE B N 1
ATOM 2223 C CA . PHE B 1 140 ? 20.531 10.297 3.205 1 64 140 PHE B CA 1
ATOM 2224 C C . PHE B 1 140 ? 19.188 11.016 3.277 1 64 140 PHE B C 1
ATOM 2226 O O . PHE B 1 140 ? 19.141 12.242 3.398 1 64 140 PHE B O 1
ATOM 2233 N N . LEU B 1 141 ? 18.219 10.219 3.119 1 60.06 141 LEU B N 1
ATOM 2234 C CA . LEU B 1 141 ? 16.891 10.82 3.166 1 60.06 141 LEU B CA 1
ATOM 2235 C C . LEU B 1 141 ? 16.547 11.266 4.582 1 60.06 141 LEU B C 1
ATOM 2237 O O . LEU B 1 141 ? 15.898 12.297 4.773 1 60.06 141 LEU B O 1
ATOM 2241 N N . PHE B 1 142 ? 16.859 10.516 5.598 1 59.03 142 PHE B N 1
ATOM 2242 C CA . PHE B 1 142 ? 16.578 10.828 6.996 1 59.03 142 PHE B CA 1
ATOM 2243 C C . PHE B 1 142 ? 17.484 11.953 7.492 1 59.03 142 PHE B C 1
ATOM 2245 O O . PHE B 1 142 ? 17.094 12.719 8.375 1 59.03 142 PHE B O 1
ATOM 2252 N N . LYS B 1 143 ? 18.656 11.883 7.176 1 56.03 143 LYS B N 1
ATOM 2253 C CA . LYS B 1 143 ? 19.562 12.922 7.672 1 56.03 143 LYS B CA 1
ATOM 2254 C C . LYS B 1 143 ? 18.984 14.312 7.406 1 56.03 143 LYS B C 1
ATOM 2256 O O . LYS B 1 143 ? 19.156 15.227 8.219 1 56.03 143 LYS B O 1
ATOM 2261 N N . LYS B 1 144 ? 18.297 14.469 6.359 1 52.59 144 LYS B N 1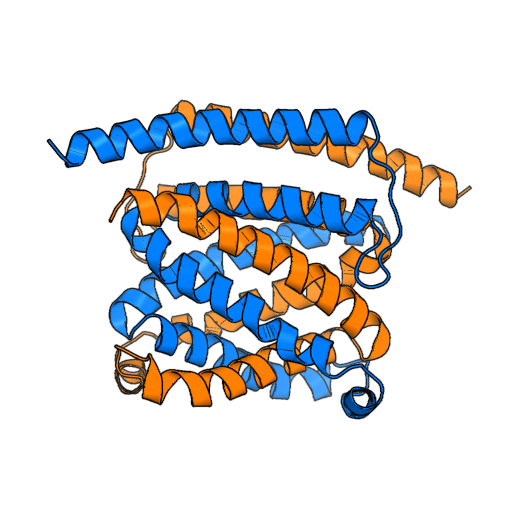
ATOM 2262 C CA . LYS B 1 144 ? 17.781 15.805 6.094 1 52.59 144 LYS B CA 1
ATOM 2263 C C . LYS B 1 144 ? 16.625 16.141 7.02 1 52.59 144 LYS B C 1
ATOM 2265 O O . LYS B 1 144 ? 16.453 17.281 7.445 1 52.59 144 LYS B O 1
ATOM 2270 N N . ASP B 1 145 ? 15.703 15.188 7.117 1 51.88 145 ASP B N 1
ATOM 2271 C CA . ASP B 1 145 ? 14.492 15.539 7.848 1 51.88 145 ASP B CA 1
ATOM 2272 C C . ASP B 1 145 ? 14.812 15.961 9.281 1 51.88 145 ASP B C 1
ATOM 2274 O O . ASP B 1 145 ? 14.125 16.797 9.859 1 51.88 145 ASP B O 1
ATOM 2278 N N . LYS B 1 146 ? 15.805 15.398 9.883 1 50.16 146 LYS B N 1
ATOM 2279 C CA . LYS B 1 146 ? 16.234 15.914 11.172 1 50.16 146 LYS B CA 1
ATOM 2280 C C . LYS B 1 146 ? 16.641 17.391 11.07 1 50.16 146 LYS B C 1
ATOM 2282 O O . LYS B 1 146 ? 16.375 18.172 11.984 1 50.16 146 LYS B O 1
ATOM 2287 N N . LYS B 1 147 ? 17.156 17.734 10.023 1 48.47 147 LYS B N 1
ATOM 2288 C CA . LYS B 1 147 ? 17.625 19.109 9.977 1 48.47 147 LYS B CA 1
ATOM 2289 C C . LYS B 1 147 ? 16.469 20.094 9.859 1 48.47 147 LYS B C 1
ATOM 2291 O O . LYS B 1 147 ? 16.484 21.156 10.461 1 48.47 147 LYS B O 1
ATOM 2296 N N . GLN B 1 148 ? 15.609 19.625 9.141 1 47.78 148 GLN B N 1
ATOM 2297 C CA . GLN B 1 148 ? 14.508 20.562 8.938 1 47.78 148 GLN B CA 1
ATOM 2298 C C . GLN B 1 148 ? 13.617 20.625 10.18 1 47.78 148 GLN B C 1
ATOM 2300 O O . GLN B 1 148 ? 13.164 21.703 10.562 1 47.78 148 GLN B O 1
ATOM 2305 N N . THR B 1 149 ? 13.266 19.422 10.656 1 46.69 149 THR B N 1
ATOM 2306 C CA . THR B 1 149 ? 12.422 19.438 11.852 1 46.69 149 THR B CA 1
ATOM 2307 C C . THR B 1 149 ? 13.125 20.172 12.992 1 46.69 149 THR B C 1
ATOM 2309 O O . THR B 1 149 ? 12.484 20.906 13.75 1 46.69 149 THR B O 1
ATOM 2312 N N . ALA B 1 150 ? 14.344 19.984 13.141 1 46.72 150 ALA B N 1
ATOM 2313 C CA . ALA B 1 150 ? 15.125 20.703 14.141 1 46.72 150 ALA B CA 1
ATOM 2314 C C . ALA B 1 150 ? 15.109 22.203 13.883 1 46.72 150 ALA B C 1
ATOM 2316 O O . ALA B 1 150 ? 15.047 23 14.82 1 46.72 150 ALA B O 1
ATOM 2317 N N . ALA B 1 151 ? 15.039 22.609 12.688 1 47.66 151 ALA B N 1
ATOM 2318 C CA . ALA B 1 151 ? 15.039 24.047 12.398 1 47.66 151 ALA B CA 1
ATOM 2319 C C . ALA B 1 151 ? 13.703 24.672 12.766 1 47.66 151 ALA B C 1
ATOM 2321 O O . ALA B 1 151 ? 13.656 25.828 13.211 1 47.66 151 ALA B O 1
ATOM 2322 N N . GLU B 1 152 ? 12.68 23.938 12.688 1 47.97 152 GLU B N 1
ATOM 2323 C CA . GLU B 1 152 ? 11.391 24.531 13.016 1 47.97 152 GLU B CA 1
ATOM 2324 C C . GLU B 1 152 ? 11.125 24.5 14.516 1 47.97 152 GLU B C 1
ATOM 2326 O O . GLU B 1 152 ? 10.32 25.281 15.023 1 47.97 152 GLU B O 1
ATOM 2331 N N . ALA B 1 153 ? 11.648 23.641 15.273 1 47.91 153 ALA B N 1
ATOM 2332 C CA . ALA B 1 153 ? 11.508 23.578 16.734 1 47.91 153 ALA B CA 1
ATOM 2333 C C . ALA B 1 153 ? 12.344 24.641 17.422 1 47.91 153 ALA B C 1
ATOM 2335 O O . ALA B 1 153 ? 12.273 24.812 18.641 1 47.91 153 ALA B O 1
ATOM 2336 N N . VAL B 1 154 ? 13.125 25.453 16.703 1 43.38 154 VAL B N 1
ATOM 2337 C CA . VAL B 1 154 ? 13.789 26.609 17.297 1 43.38 154 VAL B CA 1
ATOM 2338 C C . VAL B 1 154 ? 13.016 27.875 16.953 1 43.38 154 VAL B C 1
ATOM 2340 O O . VAL B 1 154 ? 12.586 28.062 15.812 1 43.38 154 VAL B O 1
#

Foldseek 3Di:
DVVCVVCVVVVVVVVVLVVLLVLLVVCVPPHLLVSLVVVVVVVVVVVVVVCVPPNDDDPVCVVVDDPVVVVCCVVVSVVSSVSSVPCVPQHSVLSVLVVVLVVLVVVLVCQCVVPPVRHNDHDDPVVVVVNVVSVVVSVVVVVVSVVVVVVVVD/DVVCVVCVVVVVVVVVLVVLLVLLVVCVPPHLLVSLVCVVVVVVVVVVVVCVPPNDDDPVCVVVDDPVVVVCCVVVSVVSSVSSVPCVPQHSVLVVLVVVLVVLVVVLVCQCVVPPVRHNDHDDPVSVVVNVVSVVVNVVSVVVSVVVVVVVVD

Solvent-accessible surface area (backbone atoms only — not comparable to full-atom values): 14624 Å² total; per-residue (Å²): 113,67,66,53,42,54,54,45,20,26,56,21,12,28,28,44,30,52,30,43,44,44,45,10,46,47,11,73,73,21,15,42,58,41,37,40,28,48,33,21,40,43,30,21,54,54,35,64,64,44,37,86,79,69,44,83,46,42,68,77,45,57,81,75,47,66,66,70,66,50,55,37,21,54,26,52,48,48,26,46,35,36,36,24,61,14,26,79,73,64,31,45,41,56,35,49,51,30,16,46,54,22,21,50,56,38,16,44,50,32,20,52,70,22,51,74,79,37,70,64,43,78,88,41,70,44,52,50,51,15,50,49,27,38,51,52,10,44,49,39,44,46,60,47,51,54,50,51,56,56,57,65,76,101,114,68,66,54,40,56,53,44,20,24,56,20,12,28,27,45,30,52,33,45,45,45,44,10,45,47,11,73,73,23,14,41,58,39,36,40,29,47,33,21,40,42,30,22,52,54,35,64,63,44,36,84,78,69,43,82,48,42,70,76,45,58,81,75,47,66,68,70,65,49,56,36,21,54,26,52,48,48,25,47,33,37,36,24,61,15,26,79,73,63,30,45,41,58,34,48,54,30,16,47,54,21,21,50,54,38,16,45,49,32,21,48,72,23,52,73,79,37,71,65,45,76,88,41,72,41,51,51,50,15,51,50,24,39,51,52,11,48,50,40,45,49,59,48,52,54,52,52,56,55,54,65,78,100

InterPro domains:
  IPR006750 Putative inner membrane exporter, YdcZ [PF04657] (6-139)
  IPR006750 Putative inner membrane exporter, YdcZ [PTHR34821] (5-141)